Protein AF-A0AAV0AWT7-F1 (afdb_monomer_lite)

Foldseek 3Di:
DALVPLPPVLLVQLVVLQVQLVVCVVVLVLVSNLVSLVSSCVSHVDVVSLVSNCVSCVSVVNNPPRPLLVNLVVLLVNLVVCVVVLVLVSNLVSLVVSCVSPNDPVSVVSNVVSVVVVVVVVLVVLADQVQLVVLQVVLVVCVVVLVLVSSLVSLVSSCSRPVPDVVSVVSNVVSVVSVVVVD

Sequence (183 aa):
MSLQDVDPETRAKAETEKADGNNLYRSRDFDGAISAYKRAFSLNPDPIYLNNLAACYFEKGDYDEVDYKTIAKSFARMGSAYLKTSNYELAIKNLERSLTEHRTPETLAKLKEAEKIKAEEERKAYINPELSDKSREEGNTCFKNGDFATAVKHYTESIKRNPSDPRAYTNRAASNSKTTSTL

Secondary structure (DSSP, 8-state):
--TT---HHHHHHHHHHHHHHHHHHHTT-HHHHHHHHHHHHHHS--HHHHHHHHHHHHHHT-GGG--HHHHHHHHHHHHHHHHHTT-HHHHHHHHHHHHHHS--HHHHHHHHHHHHHHHHHHHHHT--HHHHHHHHHHHHHHHHTT-HHHHHHHHHHHHHH-TT-HHHHHHHHHHHHHHHTT-

Structure (mmCIF, N/CA/C/O backbone):
data_AF-A0AAV0AWT7-F1
#
_entry.id   AF-A0AAV0AWT7-F1
#
loop_
_atom_site.group_PDB
_atom_site.id
_atom_site.type_symbol
_atom_site.label_atom_id
_atom_site.label_alt_id
_atom_site.label_comp_id
_atom_site.label_asym_id
_atom_site.label_entity_id
_atom_site.label_seq_id
_atom_site.pdbx_PDB_ins_code
_atom_site.Cartn_x
_atom_site.Cartn_y
_atom_site.Cartn_z
_atom_site.occupancy
_atom_site.B_iso_or_equiv
_atom_site.auth_seq_id
_atom_site.auth_comp_id
_atom_site.auth_asym_id
_atom_site.auth_atom_id
_atom_site.pdbx_PDB_model_num
ATOM 1 N N . MET A 1 1 ? 21.268 -4.026 -1.613 1.00 37.88 1 MET A N 1
ATOM 2 C CA . MET A 1 1 ? 21.170 -2.797 -2.419 1.00 37.88 1 MET A CA 1
ATOM 3 C C . MET A 1 1 ? 19.710 -2.390 -2.409 1.00 37.88 1 MET A C 1
ATOM 5 O O . MET A 1 1 ? 18.892 -3.095 -2.992 1.00 37.88 1 MET A O 1
ATOM 9 N N . SER A 1 2 ? 19.358 -1.409 -1.578 1.00 36.88 2 SER A N 1
ATOM 10 C CA . SER A 1 2 ? 17.980 -0.929 -1.453 1.00 36.88 2 SER A CA 1
ATOM 11 C C . SER A 1 2 ? 17.697 0.029 -2.618 1.00 36.88 2 SER A C 1
ATOM 13 O O . SER A 1 2 ? 18.614 0.704 -3.079 1.00 36.88 2 SER A O 1
ATOM 15 N N . LEU A 1 3 ? 16.460 0.136 -3.115 1.00 45.94 3 LEU A N 1
ATOM 16 C CA . LEU A 1 3 ? 16.122 1.129 -4.157 1.00 45.94 3 LEU A CA 1
ATOM 17 C C . LEU A 1 3 ? 15.944 2.552 -3.602 1.00 45.94 3 LEU A C 1
ATOM 19 O O . LEU A 1 3 ? 15.175 3.351 -4.128 1.00 45.94 3 LEU A O 1
ATOM 23 N N . GLN A 1 4 ? 16.681 2.866 -2.535 1.00 49.78 4 GLN A N 1
ATOM 24 C CA . GLN A 1 4 ? 17.019 4.231 -2.140 1.00 49.78 4 GLN A CA 1
ATOM 25 C C . GLN A 1 4 ? 18.509 4.566 -2.367 1.00 49.78 4 GLN A C 1
ATOM 27 O O . GLN A 1 4 ? 18.898 5.698 -2.108 1.00 49.78 4 GLN A O 1
ATOM 32 N N . ASP A 1 5 ? 19.311 3.658 -2.939 1.00 57.66 5 ASP A N 1
ATOM 33 C CA . ASP A 1 5 ? 20.769 3.835 -3.072 1.00 57.66 5 ASP A CA 1
ATOM 34 C C . ASP A 1 5 ? 21.257 4.040 -4.520 1.00 57.66 5 ASP A C 1
ATOM 36 O O . ASP A 1 5 ? 22.414 3.754 -4.823 1.00 57.66 5 ASP A O 1
ATOM 40 N N . VAL A 1 6 ? 20.405 4.495 -5.448 1.00 63.47 6 VAL A N 1
ATOM 41 C CA . VAL A 1 6 ? 20.922 5.007 -6.730 1.00 63.47 6 VAL A CA 1
ATOM 42 C C . VAL A 1 6 ? 21.338 6.444 -6.474 1.00 63.47 6 VAL A C 1
ATOM 44 O O . VAL A 1 6 ? 20.490 7.313 -6.247 1.00 63.47 6 VAL A O 1
ATOM 47 N N . ASP A 1 7 ? 22.645 6.678 -6.438 1.00 85.19 7 ASP A N 1
ATOM 48 C CA . ASP A 1 7 ? 23.182 8.004 -6.187 1.00 85.19 7 ASP A CA 1
ATOM 49 C C . ASP A 1 7 ? 22.645 9.011 -7.234 1.00 85.19 7 ASP A C 1
ATOM 51 O O . ASP A 1 7 ? 22.256 8.631 -8.350 1.00 85.19 7 ASP A O 1
ATOM 55 N N . PRO A 1 8 ? 22.579 10.309 -6.892 1.00 87.44 8 PRO A N 1
ATOM 56 C CA . PRO A 1 8 ? 22.012 11.316 -7.781 1.00 87.44 8 PRO A CA 1
ATOM 57 C C . PRO A 1 8 ? 22.662 11.366 -9.170 1.00 87.44 8 PRO A C 1
ATOM 59 O O . PRO A 1 8 ? 21.974 11.711 -10.130 1.00 87.44 8 PRO A O 1
ATOM 62 N N . GLU A 1 9 ? 23.944 11.013 -9.289 1.00 89.75 9 GLU A N 1
ATOM 63 C CA . GLU A 1 9 ? 24.677 10.999 -10.554 1.00 89.75 9 GLU A CA 1
ATOM 64 C C . GLU A 1 9 ? 24.220 9.832 -11.435 1.00 89.75 9 GLU A C 1
ATOM 66 O O . GLU A 1 9 ? 23.904 10.029 -12.608 1.00 89.75 9 GLU A O 1
ATOM 71 N N . THR A 1 10 ? 24.100 8.628 -10.873 1.00 87.62 10 THR A N 1
ATOM 72 C CA . THR A 1 10 ? 23.576 7.460 -11.597 1.00 87.62 10 THR A CA 1
ATOM 73 C C . THR A 1 10 ? 22.127 7.677 -12.036 1.00 87.62 10 THR A C 1
ATOM 75 O O . THR A 1 10 ? 21.760 7.342 -13.165 1.00 87.62 10 THR A O 1
ATOM 78 N N . ARG A 1 11 ? 21.311 8.333 -11.203 1.00 86.88 11 ARG A N 1
ATOM 79 C CA . ARG A 1 11 ? 19.948 8.728 -11.586 1.00 86.88 11 ARG A CA 1
ATOM 80 C C . ARG A 1 11 ? 19.946 9.760 -12.715 1.00 86.88 11 ARG A C 1
ATOM 82 O O . ARG A 1 11 ? 19.147 9.636 -13.636 1.00 86.88 11 ARG A O 1
ATOM 89 N N . ALA A 1 12 ? 20.836 10.751 -12.673 1.00 92.75 12 ALA A N 1
ATOM 90 C CA . ALA A 1 12 ? 20.966 11.728 -13.752 1.00 92.75 12 ALA A CA 1
ATOM 91 C C . ALA A 1 12 ? 21.374 11.057 -15.075 1.00 92.75 12 ALA A C 1
ATOM 93 O O . ALA A 1 12 ? 20.787 11.359 -16.109 1.00 92.75 12 ALA A O 1
ATOM 94 N N . LYS A 1 13 ? 22.300 10.087 -15.042 1.00 94.62 13 LYS A N 1
ATOM 95 C CA . LYS A 1 13 ? 22.678 9.286 -16.221 1.00 94.62 13 LYS A CA 1
ATOM 96 C C . LYS A 1 13 ? 21.494 8.498 -16.784 1.00 94.62 13 LYS A C 1
ATOM 98 O O . LYS A 1 13 ? 21.299 8.492 -17.995 1.00 94.62 13 LYS A O 1
ATOM 103 N N . ALA A 1 14 ? 20.674 7.887 -15.926 1.00 92.94 14 ALA A N 1
ATOM 104 C CA . ALA A 1 14 ? 19.463 7.190 -16.364 1.00 92.94 14 ALA A CA 1
ATOM 105 C C . ALA A 1 14 ? 18.460 8.135 -17.051 1.00 92.94 14 ALA A C 1
ATOM 107 O O . ALA A 1 14 ? 17.867 7.783 -18.069 1.00 92.94 14 ALA A O 1
ATOM 108 N N . GLU A 1 15 ? 18.303 9.357 -16.536 1.00 93.81 15 GLU A N 1
ATOM 109 C CA . GLU A 1 15 ? 17.441 10.374 -17.144 1.00 93.81 15 GLU A CA 1
ATOM 110 C C . GLU A 1 15 ? 17.988 10.902 -18.478 1.00 93.81 15 GLU A C 1
ATOM 112 O O . GLU A 1 15 ? 17.197 11.168 -19.386 1.00 93.81 15 GLU A O 1
ATOM 117 N N . THR A 1 16 ? 19.313 10.991 -18.631 1.00 96.38 16 THR A N 1
ATOM 118 C CA . THR A 1 16 ? 19.958 11.281 -19.921 1.00 96.38 16 THR A CA 1
ATOM 119 C C . THR A 1 16 ? 19.671 10.177 -20.936 1.00 96.38 16 THR A C 1
ATOM 121 O O . THR A 1 16 ? 19.158 10.465 -22.011 1.00 96.38 16 THR A O 1
ATOM 124 N N . GLU A 1 17 ? 19.886 8.909 -20.574 1.00 97.25 17 GLU A N 1
ATOM 125 C CA . GLU A 1 17 ? 19.586 7.765 -21.451 1.00 97.25 17 GLU A CA 1
ATOM 126 C C . GLU A 1 17 ? 18.097 7.707 -21.830 1.00 97.25 17 GLU A C 1
ATOM 128 O O . GLU A 1 17 ? 17.740 7.406 -22.969 1.00 97.25 17 GLU A O 1
ATOM 133 N N . LYS A 1 18 ? 17.197 8.070 -20.907 1.00 95.94 18 LYS A N 1
ATOM 134 C CA . LYS A 1 18 ? 15.765 8.226 -21.202 1.00 95.94 18 LYS A CA 1
ATOM 135 C C . LYS A 1 18 ? 15.511 9.348 -22.210 1.00 95.94 18 LYS A C 1
ATOM 137 O O . LYS A 1 18 ? 14.674 9.190 -23.098 1.00 95.94 18 LYS A O 1
ATOM 142 N N . ALA A 1 19 ? 16.168 10.496 -22.055 1.00 97.00 19 ALA A N 1
ATOM 143 C CA . ALA A 1 19 ? 16.026 11.619 -22.977 1.00 97.00 19 ALA A CA 1
ATOM 144 C C . ALA A 1 19 ? 16.526 11.252 -24.383 1.00 97.00 19 ALA A C 1
ATOM 146 O O . ALA A 1 19 ? 15.826 11.528 -25.360 1.00 97.00 19 ALA A O 1
ATOM 147 N N . ASP A 1 20 ? 17.656 10.552 -24.472 1.00 97.19 20 ASP A N 1
ATOM 148 C CA . ASP A 1 20 ? 18.197 10.020 -25.723 1.00 97.19 20 ASP A CA 1
ATOM 149 C C . ASP A 1 20 ? 17.230 9.018 -26.360 1.00 97.19 20 ASP A C 1
ATOM 151 O O . ASP A 1 20 ? 16.883 9.155 -27.534 1.00 97.19 20 ASP A O 1
ATOM 155 N N . GLY A 1 21 ? 16.688 8.083 -25.572 1.00 96.81 21 GLY A N 1
ATOM 156 C CA . GLY A 1 21 ? 15.656 7.152 -26.027 1.00 96.81 21 GLY A CA 1
ATOM 157 C C . GLY A 1 21 ? 14.410 7.856 -26.571 1.00 96.81 21 GLY A C 1
ATOM 158 O O . GLY A 1 21 ? 13.908 7.489 -27.632 1.00 96.81 21 GLY A O 1
ATOM 159 N N . ASN A 1 22 ? 13.946 8.922 -25.909 1.00 96.81 22 ASN A N 1
ATOM 160 C CA . ASN A 1 22 ? 12.808 9.719 -26.380 1.00 96.81 22 ASN A CA 1
ATOM 161 C C . ASN A 1 22 ? 13.110 10.422 -27.713 1.00 96.81 22 ASN A C 1
ATOM 163 O O . ASN A 1 22 ? 12.224 10.560 -28.556 1.00 96.81 22 ASN A O 1
ATOM 167 N N . ASN A 1 23 ? 14.340 10.905 -27.902 1.00 97.69 23 ASN A N 1
ATOM 168 C CA . ASN A 1 23 ? 14.755 11.559 -29.142 1.00 97.69 23 ASN A CA 1
ATOM 169 C C . ASN A 1 23 ? 14.829 10.556 -30.297 1.00 97.69 23 ASN A C 1
ATOM 171 O O . ASN A 1 23 ? 14.288 10.825 -31.367 1.00 97.69 23 ASN A O 1
ATOM 175 N N . LEU A 1 24 ? 15.411 9.380 -30.058 1.00 97.56 24 LEU A N 1
ATOM 176 C CA . LEU A 1 24 ? 15.474 8.288 -31.033 1.00 97.56 24 LEU A CA 1
ATOM 177 C C . LEU A 1 24 ? 14.070 7.791 -31.408 1.00 97.56 24 LEU A C 1
ATOM 179 O O . LEU A 1 24 ? 13.765 7.652 -32.591 1.00 97.56 24 LEU A O 1
ATOM 183 N N . TYR A 1 25 ? 13.174 7.664 -30.424 1.00 94.31 25 TYR A N 1
ATOM 184 C CA . TYR A 1 25 ? 11.771 7.307 -30.652 1.00 94.31 25 TYR A CA 1
ATOM 185 C C . TYR A 1 25 ? 11.063 8.303 -31.579 1.00 94.31 25 TYR A C 1
ATOM 187 O O . TYR A 1 25 ? 10.392 7.905 -32.529 1.00 94.31 25 TYR A O 1
ATOM 195 N N . ARG A 1 26 ? 11.236 9.614 -31.346 1.00 96.19 26 ARG A N 1
ATOM 196 C CA . ARG A 1 26 ? 10.656 10.662 -32.210 1.00 96.19 26 ARG A CA 1
ATOM 197 C C . ARG A 1 26 ? 11.219 10.631 -33.628 1.00 96.19 26 ARG A C 1
ATOM 199 O O . ARG A 1 26 ? 10.489 10.925 -34.570 1.00 96.19 26 ARG A O 1
ATOM 206 N N . SER A 1 27 ? 12.479 10.237 -33.779 1.00 96.31 27 SER A N 1
ATOM 207 C CA . SER A 1 27 ? 13.125 10.014 -35.076 1.00 96.31 27 SER A CA 1
ATOM 208 C C . SER A 1 27 ? 12.733 8.684 -35.735 1.00 96.31 27 SER A C 1
ATOM 210 O O . SER A 1 27 ? 13.238 8.378 -36.811 1.00 96.31 27 SER A O 1
ATOM 212 N N . ARG A 1 28 ? 11.835 7.899 -35.115 1.00 94.25 28 ARG A N 1
ATOM 213 C CA . ARG A 1 28 ? 11.441 6.536 -35.517 1.00 94.25 28 ARG A CA 1
ATOM 214 C C . ARG A 1 28 ? 12.595 5.524 -35.552 1.00 94.25 28 ARG A C 1
ATOM 216 O O . ARG A 1 28 ? 12.447 4.451 -36.132 1.00 94.25 28 ARG A O 1
ATOM 223 N N . ASP A 1 29 ? 13.716 5.831 -34.901 1.00 96.06 29 ASP A N 1
ATOM 224 C CA . ASP A 1 29 ? 14.782 4.863 -34.640 1.00 96.06 29 ASP A CA 1
ATOM 225 C C . ASP A 1 29 ? 14.431 4.068 -33.378 1.00 96.06 29 ASP A C 1
ATOM 227 O O . ASP A 1 29 ? 14.858 4.372 -32.259 1.00 96.06 29 ASP A O 1
ATOM 231 N N . PHE A 1 30 ? 13.566 3.071 -33.556 1.00 90.12 30 PHE A N 1
ATOM 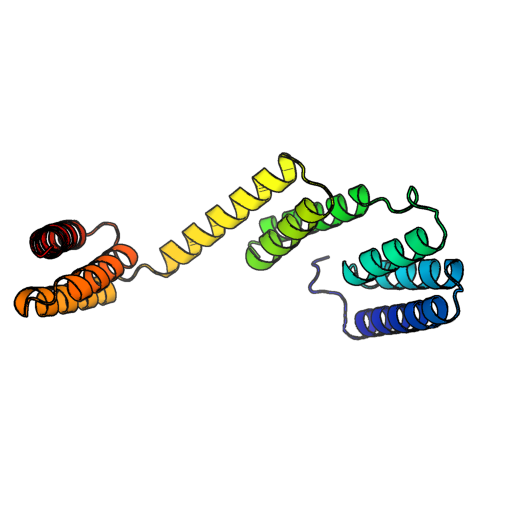232 C CA . PHE A 1 30 ? 13.053 2.279 -32.444 1.00 90.12 30 PHE A CA 1
ATOM 233 C C . PHE A 1 30 ? 14.113 1.351 -31.842 1.00 90.12 30 PHE A C 1
ATOM 235 O O . PHE A 1 30 ? 14.101 1.143 -30.632 1.00 90.12 30 PHE A O 1
ATOM 242 N N . ASP A 1 31 ? 15.060 0.838 -32.630 1.00 91.69 31 ASP A N 1
ATOM 243 C CA . ASP A 1 31 ? 16.140 -0.021 -32.124 1.00 91.69 31 ASP A CA 1
ATOM 244 C C . ASP A 1 31 ? 17.148 0.772 -31.277 1.00 91.69 31 ASP A C 1
ATOM 246 O O . ASP A 1 31 ? 17.563 0.327 -30.195 1.00 91.69 31 ASP A O 1
ATOM 250 N N . GLY A 1 32 ? 17.482 1.991 -31.712 1.00 94.25 32 GLY A N 1
ATOM 251 C CA . GLY A 1 32 ? 18.239 2.947 -30.912 1.00 94.25 32 GLY A CA 1
ATOM 252 C C . GLY A 1 32 ? 17.505 3.316 -29.620 1.00 94.25 32 GLY A C 1
ATOM 253 O O . GLY A 1 32 ? 18.097 3.267 -28.535 1.00 94.25 32 GLY A O 1
ATOM 254 N N . ALA A 1 33 ? 16.205 3.617 -29.711 1.00 94.50 33 ALA A N 1
ATOM 255 C CA . ALA A 1 33 ? 15.377 3.954 -28.554 1.00 94.50 33 ALA A CA 1
ATOM 256 C C . ALA A 1 33 ? 15.303 2.804 -27.534 1.00 94.50 33 ALA A C 1
ATOM 258 O O . ALA A 1 33 ? 15.516 3.023 -26.341 1.00 94.50 33 ALA A O 1
ATOM 259 N N . ILE A 1 34 ? 15.094 1.565 -27.997 1.00 90.44 34 ILE A N 1
ATOM 260 C CA . ILE A 1 34 ? 15.095 0.357 -27.158 1.00 90.44 34 ILE A CA 1
ATOM 261 C C . ILE A 1 34 ? 16.424 0.218 -26.418 1.00 90.44 34 ILE A C 1
ATOM 263 O O . ILE A 1 34 ? 16.454 -0.043 -25.213 1.00 90.44 34 ILE A O 1
ATOM 267 N N . SER A 1 35 ? 17.537 0.417 -27.120 1.00 92.62 35 SER A N 1
ATOM 268 C CA . SER A 1 35 ? 18.869 0.313 -26.525 1.00 92.62 35 SER A CA 1
ATOM 269 C C . SER A 1 35 ? 19.073 1.350 -25.417 1.00 92.62 35 SER A C 1
ATOM 271 O O . SER A 1 35 ? 19.557 1.010 -24.337 1.00 92.62 35 SER A O 1
ATOM 273 N N . ALA A 1 36 ? 18.652 2.594 -25.650 1.00 95.12 36 ALA A N 1
ATOM 274 C CA . ALA A 1 36 ? 18.743 3.676 -24.674 1.00 95.12 36 ALA A CA 1
ATOM 275 C C . ALA A 1 36 ? 17.854 3.436 -23.444 1.00 95.12 36 ALA A C 1
ATOM 277 O O . ALA A 1 36 ? 18.327 3.525 -22.311 1.00 95.12 36 ALA A O 1
ATOM 278 N N . TYR A 1 37 ? 16.601 3.009 -23.626 1.00 91.44 37 TYR A N 1
ATOM 279 C CA . TYR A 1 37 ? 15.727 2.692 -22.493 1.00 91.44 37 TYR A CA 1
ATOM 280 C C . TYR A 1 37 ? 16.197 1.470 -21.689 1.00 91.44 37 TYR A C 1
ATOM 282 O O . TYR A 1 37 ? 16.065 1.466 -20.464 1.00 91.44 37 TYR A O 1
ATOM 290 N N . LYS A 1 38 ? 16.804 0.455 -22.325 1.00 88.81 38 LYS A N 1
ATOM 291 C CA . LYS A 1 38 ? 17.442 -0.669 -21.609 1.00 88.81 38 LYS A CA 1
ATOM 292 C C . LYS A 1 38 ? 18.637 -0.205 -20.768 1.00 88.81 38 LYS A C 1
ATOM 294 O O . LYS A 1 38 ? 18.798 -0.678 -19.639 1.00 88.81 38 LYS A O 1
ATOM 299 N N . ARG A 1 39 ? 19.449 0.735 -21.272 1.00 92.06 39 ARG A N 1
ATOM 300 C CA . ARG A 1 39 ? 20.533 1.360 -20.490 1.00 92.06 39 ARG A CA 1
ATOM 301 C C . ARG A 1 39 ? 19.976 2.173 -19.322 1.00 92.06 39 ARG A C 1
ATOM 303 O O . ARG A 1 39 ? 20.411 1.955 -18.193 1.00 92.06 39 ARG A O 1
ATOM 310 N N . ALA A 1 40 ? 18.957 3.003 -19.558 1.00 91.50 40 ALA A N 1
ATOM 311 C CA . ALA A 1 40 ? 18.270 3.760 -18.509 1.00 91.50 40 ALA A CA 1
ATOM 312 C C . ALA A 1 40 ? 17.744 2.841 -17.391 1.00 91.50 40 ALA A C 1
ATOM 314 O O . ALA A 1 40 ? 18.019 3.078 -16.217 1.00 91.50 40 ALA A O 1
ATOM 315 N N . PHE A 1 41 ? 17.073 1.742 -17.755 1.00 85.69 41 PHE A N 1
ATOM 316 C CA . PHE A 1 41 ? 16.547 0.753 -16.808 1.00 85.69 41 PHE A CA 1
ATOM 317 C C . PHE A 1 41 ? 17.631 0.010 -16.029 1.00 85.69 41 PHE A C 1
ATOM 319 O O . PHE A 1 41 ? 17.444 -0.296 -14.853 1.00 85.69 41 PHE A O 1
ATOM 326 N N . SER A 1 42 ? 18.778 -0.247 -16.655 1.00 82.12 42 SER A N 1
ATOM 327 C CA . SER A 1 42 ? 19.914 -0.883 -15.982 1.00 82.12 42 SER A CA 1
ATOM 328 C C . SER A 1 42 ? 20.565 0.037 -14.942 1.00 82.12 42 SER A C 1
ATOM 330 O O . SER A 1 42 ? 21.050 -0.448 -13.924 1.00 82.12 42 SER A O 1
ATOM 332 N N . LEU A 1 43 ? 20.564 1.353 -15.186 1.00 87.06 43 LEU A N 1
ATOM 333 C CA . LEU A 1 43 ? 21.094 2.367 -14.266 1.00 87.06 43 LEU A CA 1
ATOM 334 C C . LEU A 1 43 ? 20.123 2.670 -13.120 1.00 87.06 43 LEU A C 1
ATOM 336 O O . LEU A 1 43 ? 20.522 2.746 -11.960 1.00 87.06 43 LEU A O 1
ATOM 340 N N . ASN A 1 44 ? 18.844 2.842 -13.447 1.00 83.56 44 ASN A N 1
ATOM 341 C CA . ASN A 1 44 ? 17.779 3.107 -12.494 1.00 83.56 44 ASN A CA 1
ATOM 342 C C . ASN A 1 44 ? 16.544 2.284 -12.885 1.00 83.56 44 ASN A C 1
ATOM 344 O O . ASN A 1 44 ? 15.863 2.637 -13.846 1.00 83.56 44 ASN A O 1
ATOM 348 N N . PRO A 1 45 ? 16.228 1.194 -12.169 1.00 79.56 45 PRO A N 1
ATOM 349 C CA . PRO A 1 45 ? 15.060 0.374 -12.479 1.00 79.56 45 PRO A CA 1
ATOM 350 C C . PRO A 1 45 ? 13.728 1.116 -12.245 1.00 79.56 45 PRO A C 1
ATOM 352 O O . PRO A 1 45 ? 13.084 0.965 -11.205 1.00 79.56 45 PRO A O 1
ATOM 355 N N . ASP A 1 46 ? 13.300 1.917 -13.225 1.00 78.56 46 ASP A N 1
ATOM 356 C CA . ASP A 1 46 ? 12.041 2.664 -13.221 1.00 78.56 46 ASP A CA 1
ATOM 357 C C . ASP A 1 46 ? 11.047 2.091 -14.257 1.00 78.56 46 ASP A C 1
ATOM 359 O O . ASP A 1 46 ? 11.412 1.888 -15.421 1.00 78.56 46 ASP A O 1
ATOM 363 N N . PRO A 1 47 ? 9.779 1.837 -13.874 1.00 72.94 47 PRO A N 1
ATOM 364 C CA . PRO A 1 47 ? 8.761 1.336 -14.799 1.00 72.94 47 PRO A CA 1
ATOM 365 C C . PRO A 1 47 ? 8.474 2.252 -15.994 1.00 72.94 47 PRO A C 1
ATOM 367 O O . PRO A 1 47 ? 8.039 1.759 -17.032 1.00 72.94 47 PRO A O 1
ATOM 370 N N . ILE A 1 48 ? 8.743 3.558 -15.903 1.00 82.12 48 ILE A N 1
ATOM 371 C CA . ILE A 1 48 ? 8.564 4.484 -17.030 1.00 82.12 48 ILE A CA 1
ATOM 372 C C . ILE A 1 48 ? 9.393 4.035 -18.241 1.00 82.12 48 ILE A C 1
ATOM 374 O O . ILE A 1 48 ? 8.913 4.091 -19.371 1.00 82.12 48 ILE A O 1
ATOM 378 N N . TYR A 1 49 ? 10.617 3.544 -18.026 1.00 86.50 49 TYR A N 1
ATOM 379 C CA . TYR A 1 49 ? 11.496 3.129 -19.124 1.00 86.50 49 TYR A CA 1
ATOM 380 C C . TYR A 1 49 ? 10.994 1.854 -19.804 1.00 86.50 49 TYR A C 1
ATOM 382 O O . TYR A 1 49 ? 11.180 1.665 -21.002 1.00 86.50 49 TYR A O 1
ATOM 390 N N . LEU A 1 50 ? 10.309 0.999 -19.049 1.00 77.12 50 LEU A N 1
ATOM 391 C CA . LEU A 1 50 ? 9.711 -0.230 -19.552 1.00 77.12 50 LEU A CA 1
ATOM 392 C C . LEU A 1 50 ? 8.436 0.047 -20.356 1.00 77.12 50 LEU A C 1
ATOM 394 O O . LEU A 1 50 ? 8.252 -0.547 -21.413 1.00 77.12 50 LEU A O 1
ATOM 398 N N . ASN A 1 51 ? 7.619 1.013 -19.927 1.00 80.31 51 ASN A N 1
ATOM 399 C CA . ASN A 1 51 ? 6.495 1.506 -20.729 1.00 80.31 51 ASN A CA 1
ATOM 400 C C . ASN A 1 51 ? 6.975 2.106 -22.057 1.00 80.31 51 ASN A C 1
ATOM 402 O O . ASN A 1 51 ? 6.380 1.872 -23.106 1.00 80.31 51 ASN A O 1
ATOM 406 N N . ASN A 1 52 ? 8.085 2.844 -22.031 1.00 87.44 52 ASN A N 1
ATOM 407 C CA . ASN A 1 52 ? 8.667 3.401 -23.247 1.00 87.44 52 ASN A CA 1
ATOM 408 C C . ASN A 1 52 ? 9.274 2.316 -24.155 1.00 87.44 52 ASN A C 1
ATOM 410 O O . ASN A 1 52 ? 9.155 2.410 -25.376 1.00 87.44 52 ASN A O 1
ATOM 414 N N . LEU A 1 53 ? 9.872 1.263 -23.585 1.00 85.50 53 LEU A N 1
ATOM 415 C CA . LEU A 1 53 ? 10.289 0.071 -24.334 1.00 85.50 53 LEU A CA 1
ATOM 416 C C . LEU A 1 53 ? 9.098 -0.596 -25.013 1.00 85.50 53 LEU A C 1
ATOM 418 O O . LEU A 1 53 ? 9.158 -0.864 -26.209 1.00 85.50 53 LEU A O 1
ATOM 422 N N . ALA A 1 54 ? 8.012 -0.808 -24.270 1.00 80.31 54 ALA A N 1
ATOM 423 C CA . ALA A 1 54 ? 6.780 -1.369 -24.800 1.00 80.31 54 ALA A CA 1
ATOM 424 C C . ALA A 1 54 ? 6.239 -0.565 -25.984 1.00 80.31 54 ALA A C 1
ATOM 426 O O . ALA A 1 54 ? 5.879 -1.154 -26.998 1.00 80.31 54 ALA A O 1
ATOM 427 N N . ALA A 1 55 ? 6.259 0.768 -25.895 1.00 81.56 55 ALA A N 1
ATOM 428 C CA . ALA A 1 55 ? 5.881 1.633 -27.006 1.00 81.56 55 ALA A CA 1
ATOM 429 C C . ALA A 1 55 ? 6.789 1.434 -28.234 1.00 81.56 55 ALA A C 1
ATOM 431 O O . ALA A 1 55 ? 6.289 1.327 -29.348 1.00 81.56 55 ALA A O 1
ATOM 432 N N . CYS A 1 56 ? 8.111 1.318 -28.055 1.00 86.25 56 CYS A N 1
ATOM 433 C CA . CYS A 1 56 ? 9.029 1.062 -29.174 1.00 86.25 56 CYS A CA 1
ATOM 434 C C . CYS A 1 56 ? 8.739 -0.274 -29.861 1.00 86.25 56 CYS A C 1
ATOM 436 O O . CYS A 1 56 ? 8.658 -0.338 -31.084 1.00 86.25 56 CYS A O 1
ATOM 438 N N . TYR A 1 57 ? 8.581 -1.337 -29.073 1.00 81.25 57 TYR A N 1
ATOM 439 C CA . TYR A 1 57 ? 8.276 -2.668 -29.587 1.00 81.25 57 TYR A CA 1
ATOM 440 C C . TYR A 1 57 ? 6.901 -2.712 -30.268 1.00 81.25 57 TYR A C 1
ATOM 442 O O . TYR A 1 57 ? 6.765 -3.305 -31.336 1.00 81.25 57 TYR A O 1
ATOM 450 N N . PHE A 1 58 ? 5.911 -1.998 -29.722 1.00 78.81 58 PHE A N 1
ATOM 451 C CA . PHE A 1 58 ? 4.596 -1.835 -30.337 1.00 78.81 58 PHE A CA 1
ATOM 452 C C . PHE A 1 58 ? 4.678 -1.157 -31.714 1.00 78.81 58 PHE A C 1
ATOM 454 O O . PHE A 1 58 ? 4.082 -1.650 -32.669 1.00 78.81 58 PHE A O 1
ATOM 461 N N . GLU A 1 59 ? 5.442 -0.067 -31.837 1.00 83.94 59 GLU A N 1
ATOM 462 C CA . GLU A 1 59 ? 5.637 0.652 -33.106 1.00 83.94 59 GLU A CA 1
ATOM 463 C C . GLU A 1 59 ? 6.439 -0.151 -34.142 1.00 83.94 59 GLU A C 1
ATOM 465 O O . GLU A 1 59 ? 6.244 0.027 -35.346 1.00 83.94 59 GLU A O 1
ATOM 470 N N . LYS A 1 60 ? 7.323 -1.053 -33.695 1.00 84.00 60 LYS A N 1
ATOM 471 C CA . LYS A 1 60 ? 8.017 -2.012 -34.570 1.00 84.00 60 LYS A CA 1
ATOM 472 C C . LYS A 1 60 ? 7.116 -3.152 -35.05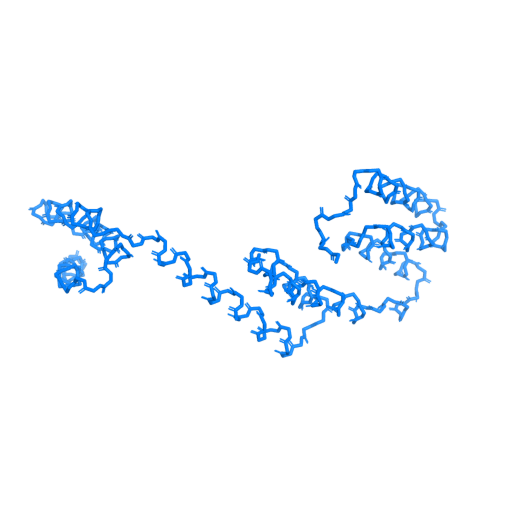3 1.00 84.00 60 LYS A C 1
ATOM 474 O O . LYS A 1 60 ? 7.450 -3.794 -36.043 1.00 84.00 60 LYS A O 1
ATOM 479 N N . GLY A 1 61 ? 5.996 -3.401 -34.373 1.00 78.44 61 GLY A N 1
ATOM 480 C CA . GLY A 1 61 ? 5.175 -4.597 -34.576 1.00 78.44 61 GLY A CA 1
ATOM 481 C C . GLY A 1 61 ? 5.722 -5.852 -33.880 1.00 78.44 61 GLY A C 1
ATOM 482 O O . GLY A 1 61 ? 5.194 -6.941 -34.090 1.00 78.44 61 GLY A O 1
ATOM 483 N N . ASP A 1 62 ? 6.746 -5.701 -33.035 1.00 73.75 62 ASP A N 1
ATOM 484 C CA . ASP A 1 62 ? 7.441 -6.778 -32.320 1.00 73.75 62 ASP A CA 1
ATOM 485 C C . ASP A 1 62 ? 6.822 -6.968 -30.920 1.00 73.75 62 ASP A C 1
ATOM 487 O O . ASP A 1 62 ? 7.437 -6.682 -29.891 1.00 73.75 62 ASP A O 1
ATOM 491 N N . TYR A 1 63 ? 5.564 -7.408 -30.860 1.00 66.75 63 TYR A N 1
ATOM 492 C CA . TYR A 1 63 ? 4.787 -7.450 -29.609 1.00 66.75 63 TYR A CA 1
ATOM 493 C C . TYR A 1 63 ? 5.269 -8.496 -28.585 1.00 66.75 63 TYR A C 1
ATOM 495 O O . TYR A 1 63 ? 4.990 -8.354 -27.394 1.00 66.75 63 TYR A O 1
ATOM 503 N N . ASP A 1 64 ? 6.006 -9.518 -29.028 1.00 63.22 64 ASP A N 1
ATOM 504 C CA . ASP A 1 64 ? 6.449 -10.647 -28.195 1.00 63.22 64 ASP A CA 1
ATOM 505 C C . ASP A 1 64 ? 7.755 -10.379 -27.421 1.00 63.22 64 ASP A C 1
ATOM 507 O O . ASP A 1 64 ? 8.116 -11.131 -26.516 1.00 63.22 64 ASP A O 1
ATOM 511 N N . GLU A 1 65 ? 8.469 -9.297 -27.741 1.00 64.50 65 GLU A N 1
ATOM 512 C CA . GLU A 1 65 ? 9.803 -9.007 -27.191 1.00 64.50 65 GLU A CA 1
ATOM 513 C C . GLU A 1 65 ? 9.776 -8.309 -25.815 1.00 64.50 65 GLU A C 1
ATOM 515 O O . GLU A 1 65 ? 10.807 -8.193 -25.141 1.00 64.50 65 GLU A O 1
ATOM 520 N N . VAL A 1 66 ? 8.608 -7.849 -25.349 1.00 64.69 66 VAL A N 1
ATOM 521 C CA . VAL A 1 66 ? 8.478 -7.213 -24.029 1.00 64.69 66 VAL A CA 1
ATOM 522 C C . VAL A 1 66 ? 8.151 -8.267 -22.973 1.00 64.69 66 VAL A C 1
ATOM 524 O O . VAL A 1 66 ? 6.997 -8.629 -22.753 1.00 64.69 66 VAL A O 1
ATOM 527 N N . ASP A 1 67 ? 9.171 -8.747 -22.260 1.00 71.19 67 ASP A N 1
ATOM 528 C CA . ASP A 1 67 ? 8.987 -9.691 -21.151 1.00 71.19 67 ASP A CA 1
ATOM 529 C C . ASP A 1 67 ? 8.464 -8.992 -19.875 1.00 71.19 67 ASP A C 1
ATOM 531 O O . ASP A 1 67 ? 9.180 -8.786 -18.884 1.00 71.19 67 ASP A O 1
ATOM 535 N N . TYR A 1 68 ? 7.170 -8.659 -19.876 1.00 71.56 68 TYR A N 1
ATOM 536 C CA . TYR A 1 68 ? 6.444 -8.114 -18.718 1.00 71.56 68 TYR A CA 1
ATOM 537 C C . TYR A 1 68 ? 6.530 -9.008 -17.477 1.00 71.56 68 TYR A C 1
ATOM 539 O O . TYR A 1 68 ? 6.464 -8.531 -16.341 1.00 71.56 68 TYR A O 1
ATOM 547 N N . LYS A 1 69 ? 6.767 -10.312 -17.653 1.00 78.00 69 LYS A N 1
ATOM 548 C CA . LYS A 1 69 ? 6.945 -11.242 -16.536 1.00 78.00 69 LYS A CA 1
ATOM 549 C C . LYS A 1 69 ? 8.273 -11.002 -15.822 1.00 78.00 69 LYS A C 1
ATOM 551 O O . LYS A 1 69 ? 8.332 -11.125 -14.596 1.00 78.00 69 LYS A O 1
ATOM 556 N N . THR A 1 70 ? 9.334 -10.650 -16.541 1.00 71.88 70 THR A N 1
ATOM 557 C CA . THR A 1 70 ? 10.617 -10.270 -15.928 1.00 71.88 70 THR A CA 1
ATOM 558 C C . THR A 1 70 ? 10.513 -8.942 -15.185 1.00 71.88 70 THR A C 1
ATOM 560 O O . THR A 1 70 ? 11.004 -8.837 -14.058 1.00 71.88 70 THR A O 1
ATOM 563 N N . ILE A 1 71 ? 9.783 -7.972 -15.735 1.00 74.06 71 ILE A N 1
ATOM 564 C CA . ILE A 1 71 ? 9.470 -6.708 -15.054 1.00 74.06 71 ILE A CA 1
ATOM 565 C C . ILE A 1 71 ? 8.732 -6.975 -13.738 1.00 74.06 71 ILE A C 1
ATOM 567 O O . ILE A 1 71 ? 9.163 -6.544 -12.663 1.00 74.06 71 ILE A O 1
ATOM 571 N N . ALA A 1 72 ? 7.652 -7.754 -13.807 1.00 82.81 72 ALA A N 1
ATOM 572 C CA . ALA A 1 72 ? 6.856 -8.105 -12.644 1.00 82.81 72 ALA A CA 1
ATOM 573 C C . ALA A 1 72 ? 7.692 -8.814 -11.570 1.00 82.81 72 ALA A C 1
ATOM 575 O O . ALA A 1 72 ? 7.565 -8.504 -10.384 1.00 82.81 72 ALA A O 1
ATOM 576 N N . LYS A 1 73 ? 8.584 -9.734 -11.961 1.00 80.94 73 LYS A N 1
ATOM 577 C CA . LYS A 1 73 ? 9.502 -10.421 -11.035 1.00 80.94 73 LYS A CA 1
ATOM 578 C C . LYS A 1 73 ? 10.461 -9.453 -10.350 1.00 80.94 73 LYS A C 1
ATOM 580 O O . LYS A 1 73 ? 10.711 -9.611 -9.155 1.00 80.94 73 LYS A O 1
ATOM 585 N N . SER A 1 74 ? 10.995 -8.470 -11.072 1.00 78.81 74 SER A N 1
ATOM 586 C CA . SER A 1 74 ? 11.872 -7.447 -10.496 1.00 78.81 74 SER A CA 1
ATOM 587 C C . SER A 1 74 ? 11.135 -6.651 -9.423 1.00 78.81 74 SER A C 1
ATOM 589 O O . SER A 1 74 ? 11.577 -6.639 -8.275 1.00 78.81 74 SER A O 1
ATOM 591 N N . PHE A 1 75 ? 9.948 -6.119 -9.728 1.00 84.19 75 PHE A N 1
ATOM 592 C CA . PHE A 1 75 ? 9.129 -5.418 -8.735 1.00 84.19 75 PHE A CA 1
ATOM 593 C C . PHE A 1 75 ? 8.728 -6.303 -7.546 1.00 84.19 75 PHE A C 1
ATOM 595 O O . PHE A 1 75 ? 8.799 -5.857 -6.401 1.00 84.19 75 PHE A O 1
ATOM 602 N N . ALA A 1 76 ? 8.398 -7.578 -7.774 1.00 85.94 76 ALA A N 1
ATOM 603 C CA . ALA A 1 76 ? 8.101 -8.522 -6.694 1.00 85.94 76 ALA A CA 1
ATOM 604 C C . ALA A 1 76 ? 9.301 -8.733 -5.755 1.00 85.94 76 ALA A C 1
ATOM 606 O O . ALA A 1 76 ? 9.131 -8.813 -4.534 1.00 85.94 76 ALA A O 1
ATOM 607 N N . ARG A 1 77 ? 10.523 -8.808 -6.301 1.00 81.38 77 ARG A N 1
ATOM 608 C CA . ARG A 1 77 ? 11.761 -8.916 -5.510 1.00 81.38 77 ARG A CA 1
ATOM 609 C C . ARG A 1 77 ? 12.022 -7.649 -4.707 1.00 81.38 77 ARG A C 1
ATOM 611 O O . ARG A 1 77 ? 12.336 -7.755 -3.525 1.00 81.38 77 ARG A O 1
ATOM 618 N N . MET A 1 78 ? 11.838 -6.476 -5.313 1.00 77.75 78 MET A N 1
ATOM 619 C CA . MET A 1 78 ? 11.960 -5.185 -4.627 1.00 77.75 78 MET A CA 1
ATOM 620 C C . MET A 1 78 ? 10.966 -5.079 -3.472 1.00 77.75 78 MET A C 1
ATOM 622 O O . MET A 1 78 ? 11.355 -4.788 -2.345 1.00 77.75 78 MET A O 1
ATOM 626 N N . GLY A 1 79 ? 9.696 -5.397 -3.734 1.00 86.69 79 GLY A N 1
ATOM 627 C CA . GLY A 1 79 ? 8.649 -5.419 -2.721 1.00 86.69 79 GLY A CA 1
ATOM 628 C C . GLY A 1 79 ? 8.964 -6.381 -1.575 1.00 86.69 79 GLY A C 1
ATOM 629 O O . GLY A 1 79 ? 8.852 -6.016 -0.410 1.00 86.69 79 GLY A O 1
ATOM 630 N N . SER A 1 80 ? 9.461 -7.580 -1.898 1.00 86.00 80 SER A N 1
ATOM 631 C CA . SER A 1 80 ? 9.894 -8.565 -0.896 1.00 86.00 80 SER A CA 1
ATOM 632 C C . SER A 1 80 ? 11.091 -8.079 -0.066 1.00 86.00 80 SER A C 1
ATOM 634 O O . SER A 1 80 ? 11.165 -8.367 1.125 1.00 86.00 80 SER A O 1
ATOM 636 N N . ALA A 1 81 ? 12.041 -7.363 -0.675 1.00 76.44 81 ALA A N 1
ATOM 637 C CA . ALA A 1 81 ? 13.182 -6.790 0.035 1.00 76.44 81 ALA A CA 1
ATOM 638 C C . ALA A 1 81 ? 12.737 -5.692 1.010 1.00 76.44 81 ALA A C 1
ATOM 640 O O . ALA A 1 81 ? 13.124 -5.731 2.174 1.00 76.44 81 ALA A O 1
ATOM 641 N N . TYR A 1 82 ? 11.868 -4.782 0.565 1.00 87.69 82 TYR A N 1
ATOM 642 C CA . TYR A 1 82 ? 11.317 -3.733 1.422 1.00 87.69 82 TYR A CA 1
ATOM 643 C C . TYR A 1 82 ? 10.457 -4.275 2.561 1.00 87.69 82 TYR A C 1
ATOM 645 O O . TYR A 1 82 ? 10.515 -3.745 3.669 1.00 87.69 82 TYR A O 1
ATOM 653 N N . LEU A 1 83 ? 9.722 -5.363 2.317 1.00 90.44 83 LEU A N 1
ATOM 654 C CA . LEU A 1 83 ? 8.958 -6.053 3.352 1.00 90.44 83 LEU A CA 1
ATOM 655 C C . LEU A 1 83 ? 9.874 -6.567 4.473 1.00 90.44 83 LEU A C 1
ATOM 657 O O . LEU A 1 83 ? 9.563 -6.404 5.647 1.00 90.44 83 LEU A O 1
ATOM 661 N N . LYS A 1 84 ? 11.041 -7.126 4.120 1.00 90.12 84 LYS A N 1
ATOM 662 C CA . LYS A 1 84 ? 12.039 -7.595 5.098 1.00 90.12 84 LYS A CA 1
ATOM 663 C C . LYS A 1 84 ? 12.711 -6.470 5.879 1.00 90.12 84 LYS A C 1
ATOM 665 O O . LYS A 1 84 ? 13.195 -6.716 6.977 1.00 90.12 84 LYS A O 1
ATOM 670 N N . THR A 1 85 ? 12.778 -5.268 5.315 1.00 88.69 85 THR A N 1
ATOM 671 C CA . THR A 1 85 ? 13.332 -4.084 5.985 1.00 88.69 85 THR A CA 1
ATOM 672 C C . THR A 1 85 ? 12.247 -3.212 6.625 1.00 88.69 85 THR A C 1
ATOM 674 O O . THR A 1 85 ? 12.524 -2.056 6.927 1.00 88.69 85 THR A O 1
ATOM 677 N N . SER A 1 86 ? 11.015 -3.723 6.774 1.00 93.62 86 SER A N 1
ATOM 678 C CA . SER A 1 86 ? 9.858 -3.016 7.352 1.00 93.62 86 SER A CA 1
ATOM 679 C C . SER A 1 86 ? 9.517 -1.672 6.693 1.00 93.62 86 SER A C 1
ATOM 681 O O . SER A 1 86 ? 8.882 -0.815 7.297 1.00 93.62 86 SER A O 1
ATOM 683 N N . ASN A 1 87 ? 9.909 -1.469 5.432 1.00 91.38 87 ASN A N 1
ATOM 684 C CA . ASN A 1 87 ? 9.537 -0.279 4.670 1.00 91.38 87 ASN A CA 1
ATOM 685 C C . ASN A 1 87 ? 8.247 -0.578 3.895 1.00 91.38 87 ASN A C 1
ATOM 687 O O . ASN A 1 87 ? 8.269 -0.869 2.694 1.00 91.38 87 ASN A O 1
ATOM 691 N N . TYR A 1 88 ? 7.125 -0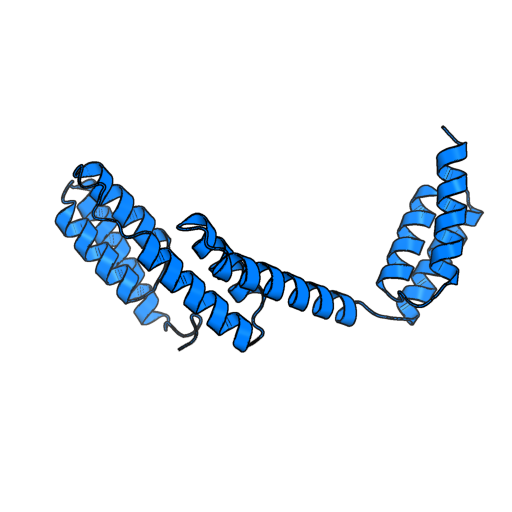.620 4.615 1.00 94.12 88 TYR A N 1
ATOM 692 C CA . TYR A 1 88 ? 5.879 -1.181 4.095 1.00 94.12 88 TYR A CA 1
ATOM 693 C C . TYR A 1 88 ? 5.264 -0.339 2.974 1.00 94.12 88 TYR A C 1
ATOM 695 O O . TYR A 1 88 ? 4.689 -0.902 2.046 1.00 94.12 88 TYR A O 1
ATOM 703 N N . GLU A 1 89 ? 5.440 0.985 2.986 1.00 92.75 89 GLU A N 1
ATOM 704 C CA . GLU A 1 89 ? 5.010 1.877 1.902 1.00 92.75 89 GLU A CA 1
ATOM 705 C C . GLU A 1 89 ? 5.651 1.479 0.571 1.00 92.75 89 GLU A C 1
ATOM 707 O O . GLU A 1 89 ? 4.965 1.306 -0.441 1.00 92.75 89 GLU A O 1
ATOM 712 N N . LEU A 1 90 ? 6.980 1.319 0.567 1.00 84.31 90 LEU A N 1
ATOM 713 C CA . LEU A 1 90 ? 7.711 0.926 -0.633 1.00 84.31 90 LEU A CA 1
ATOM 714 C C . LEU A 1 90 ? 7.467 -0.542 -0.985 1.00 84.31 90 LEU A C 1
ATOM 716 O O . LEU A 1 90 ? 7.454 -0.876 -2.172 1.00 84.31 90 LEU A O 1
ATOM 720 N N . ALA A 1 91 ? 7.240 -1.408 0.005 1.00 92.19 91 ALA A N 1
ATOM 721 C CA . ALA A 1 91 ? 6.864 -2.795 -0.238 1.00 92.19 91 ALA A CA 1
ATOM 722 C C . ALA A 1 91 ? 5.543 -2.882 -1.018 1.00 92.19 91 ALA A C 1
ATOM 724 O O . ALA A 1 91 ? 5.524 -3.453 -2.109 1.00 92.19 91 ALA A O 1
ATOM 725 N N . ILE A 1 92 ? 4.480 -2.252 -0.506 1.00 96.94 92 ILE A N 1
ATOM 726 C CA . ILE A 1 92 ? 3.139 -2.217 -1.111 1.00 96.94 92 ILE A CA 1
ATOM 727 C C . ILE A 1 92 ? 3.217 -1.659 -2.532 1.00 96.94 92 ILE A C 1
ATOM 729 O O . ILE A 1 92 ? 2.855 -2.355 -3.479 1.00 96.94 92 ILE A O 1
ATOM 733 N N . LYS A 1 93 ? 3.820 -0.475 -2.705 1.00 91.31 93 LYS A N 1
ATOM 734 C CA . LYS A 1 93 ? 3.946 0.187 -4.013 1.00 91.31 93 LYS A CA 1
ATOM 735 C C . LYS A 1 93 ? 4.600 -0.703 -5.074 1.00 91.31 93 LYS A C 1
ATOM 737 O O . LYS A 1 93 ? 4.184 -0.709 -6.231 1.00 91.31 93 LYS A O 1
ATOM 742 N N . ASN A 1 94 ? 5.655 -1.435 -4.715 1.00 82.81 94 ASN A N 1
ATOM 743 C CA . ASN A 1 94 ? 6.344 -2.311 -5.664 1.00 82.81 94 ASN A CA 1
ATOM 744 C C . ASN A 1 94 ? 5.584 -3.619 -5.909 1.00 82.81 94 ASN A C 1
ATOM 746 O O . ASN A 1 94 ? 5.558 -4.105 -7.036 1.00 82.81 94 ASN A O 1
ATOM 750 N N . LEU A 1 95 ? 4.923 -4.181 -4.898 1.00 92.31 95 LEU A N 1
ATOM 751 C CA . LEU A 1 95 ? 4.088 -5.368 -5.083 1.00 92.31 95 LEU A CA 1
ATOM 752 C C . LEU A 1 95 ? 2.866 -5.062 -5.963 1.00 92.31 95 LEU A C 1
ATOM 754 O O . LEU A 1 95 ? 2.561 -5.854 -6.848 1.00 92.31 95 LEU A O 1
ATOM 758 N N . GLU A 1 96 ? 2.227 -3.902 -5.806 1.00 93.94 96 GLU A N 1
ATOM 759 C CA . GLU A 1 96 ? 1.148 -3.441 -6.691 1.00 93.94 96 GLU A CA 1
ATOM 760 C C . GLU A 1 96 ? 1.625 -3.303 -8.137 1.00 93.94 96 GLU A C 1
ATOM 762 O O . GLU A 1 96 ? 1.013 -3.870 -9.038 1.00 93.94 96 GLU A O 1
ATOM 767 N N . ARG A 1 97 ? 2.769 -2.637 -8.355 1.00 84.69 97 ARG A N 1
ATOM 768 C CA . ARG A 1 97 ? 3.389 -2.526 -9.687 1.00 84.69 97 ARG A CA 1
ATOM 769 C C . ARG A 1 97 ? 3.646 -3.895 -10.310 1.00 84.69 97 ARG A C 1
ATOM 771 O O . ARG A 1 97 ? 3.305 -4.113 -11.463 1.00 84.69 97 ARG A O 1
ATOM 778 N N . SER A 1 98 ? 4.189 -4.839 -9.541 1.00 88.50 98 SER A N 1
ATOM 779 C CA . SER A 1 98 ? 4.379 -6.220 -10.002 1.00 88.50 98 SER A CA 1
ATOM 780 C C . SER A 1 98 ? 3.068 -6.864 -10.467 1.00 88.50 98 SER A C 1
ATOM 782 O O . SER A 1 98 ? 3.040 -7.519 -11.507 1.00 88.50 98 SER A O 1
ATOM 784 N N . LEU A 1 99 ? 1.980 -6.664 -9.717 1.00 89.19 99 LEU A N 1
ATOM 785 C CA . LEU A 1 99 ? 0.672 -7.243 -10.022 1.00 89.19 99 LEU A CA 1
ATOM 786 C C . LEU A 1 99 ? -0.026 -6.589 -11.219 1.00 89.19 99 LEU A C 1
ATOM 788 O O . LEU A 1 99 ? -0.826 -7.276 -11.854 1.00 89.19 99 LEU A O 1
ATOM 792 N N . THR A 1 100 ? 0.261 -5.317 -11.512 1.00 86.44 100 THR A N 1
ATOM 793 C CA . THR A 1 100 ? -0.206 -4.634 -12.730 1.00 86.44 100 THR A CA 1
ATOM 794 C C . THR A 1 100 ? 0.381 -5.285 -13.976 1.00 86.44 100 THR A C 1
ATOM 796 O O . THR A 1 100 ? -0.356 -5.563 -14.915 1.00 86.44 100 THR A O 1
ATOM 799 N N . GLU A 1 101 ? 1.681 -5.588 -13.955 1.00 79.88 101 GLU A N 1
ATOM 800 C CA . GLU A 1 101 ? 2.375 -6.181 -15.105 1.00 79.88 101 GLU A CA 1
ATOM 801 C C . GLU A 1 101 ? 2.099 -7.683 -15.245 1.00 79.88 101 GLU A C 1
ATOM 803 O O . GLU A 1 101 ? 1.871 -8.194 -16.339 1.00 79.88 101 GLU A O 1
ATOM 808 N N . HIS A 1 102 ? 2.118 -8.427 -14.132 1.00 84.06 102 HIS A N 1
ATOM 809 C CA . HIS A 1 102 ? 1.797 -9.851 -14.132 1.00 84.06 102 HIS A CA 1
ATOM 810 C C . HIS A 1 102 ? 1.317 -10.317 -12.755 1.00 84.06 102 HIS A C 1
ATOM 812 O O . HIS A 1 102 ? 2.091 -10.574 -11.824 1.00 84.06 102 HIS A O 1
ATOM 818 N N . ARG A 1 103 ? 0.003 -10.507 -12.639 1.00 88.75 103 ARG A N 1
ATOM 819 C CA . ARG A 1 103 ? -0.639 -10.962 -11.406 1.00 88.75 103 ARG A CA 1
ATOM 820 C C . ARG A 1 103 ? -0.246 -12.401 -11.064 1.00 88.75 103 ARG A C 1
ATOM 822 O O . ARG A 1 103 ? -0.537 -13.329 -11.812 1.00 88.75 103 ARG A O 1
ATOM 829 N N . THR A 1 104 ? 0.338 -12.609 -9.882 1.00 91.69 104 THR A N 1
ATOM 830 C CA . THR A 1 104 ? 0.598 -13.952 -9.334 1.00 91.69 104 THR A CA 1
ATOM 831 C C . THR A 1 104 ? 0.013 -14.107 -7.928 1.00 91.69 104 THR A C 1
ATOM 833 O O . THR A 1 104 ? -0.032 -13.126 -7.177 1.00 91.69 104 THR A O 1
ATOM 836 N N . PRO A 1 105 ? -0.414 -15.324 -7.529 1.00 95.31 105 PRO A N 1
ATOM 837 C CA . PRO A 1 105 ? -0.878 -15.579 -6.165 1.00 95.31 105 PRO A CA 1
ATOM 838 C C . PRO A 1 105 ? 0.183 -15.276 -5.099 1.00 95.31 105 PRO A C 1
ATOM 840 O O . PRO A 1 105 ? -0.151 -14.744 -4.044 1.00 95.31 105 PRO A O 1
ATOM 843 N N . GLU A 1 106 ? 1.457 -15.563 -5.385 1.00 93.94 106 GLU A N 1
ATOM 844 C CA . GLU A 1 106 ? 2.569 -15.319 -4.459 1.00 93.94 106 GLU A CA 1
ATOM 845 C C . GLU A 1 106 ? 2.756 -13.820 -4.181 1.00 93.94 106 GLU A C 1
ATOM 847 O O . GLU A 1 106 ? 2.794 -13.402 -3.024 1.00 93.94 106 GLU A O 1
ATOM 852 N N . THR A 1 107 ? 2.830 -12.992 -5.230 1.00 93.12 107 THR A N 1
ATOM 853 C CA . THR A 1 107 ? 2.964 -11.535 -5.079 1.00 93.12 107 THR A CA 1
ATOM 854 C C . THR A 1 107 ? 1.743 -10.943 -4.371 1.00 93.12 107 THR A C 1
ATOM 856 O O . THR A 1 107 ? 1.891 -10.072 -3.516 1.00 93.12 107 THR A O 1
ATOM 859 N N . LEU A 1 108 ? 0.536 -11.441 -4.669 1.00 96.88 108 LEU A N 1
ATOM 860 C CA . LEU A 1 108 ? -0.691 -10.990 -4.009 1.00 96.88 108 LEU A CA 1
ATOM 861 C C . LEU A 1 108 ? -0.701 -11.322 -2.512 1.00 96.88 108 LEU A C 1
ATOM 863 O O . LEU A 1 108 ? -1.154 -10.507 -1.712 1.00 96.88 108 LEU A O 1
ATOM 867 N N . ALA A 1 109 ? -0.213 -12.503 -2.126 1.00 97.94 109 ALA A N 1
ATOM 868 C CA . ALA A 1 109 ? -0.106 -12.887 -0.722 1.00 97.94 109 ALA A CA 1
ATOM 869 C C . ALA A 1 109 ? 0.832 -11.941 0.042 1.00 97.94 109 ALA A C 1
ATOM 871 O O . ALA A 1 109 ? 0.458 -11.444 1.102 1.00 97.94 109 ALA A O 1
ATOM 872 N N . LYS A 1 110 ? 1.993 -11.615 -0.542 1.00 96.75 110 LYS A N 1
ATOM 873 C CA . LYS A 1 110 ? 2.943 -10.651 0.037 1.00 96.75 110 LYS A CA 1
ATOM 874 C C . LYS A 1 110 ? 2.365 -9.240 0.132 1.00 96.75 110 LYS A C 1
ATOM 876 O O . LYS A 1 110 ? 2.626 -8.553 1.112 1.00 96.75 110 LYS A O 1
ATOM 881 N N . LEU A 1 111 ? 1.577 -8.805 -0.858 1.00 97.81 111 LEU A N 1
ATOM 882 C CA . LEU A 1 111 ? 0.907 -7.500 -0.811 1.00 97.81 111 LEU A CA 1
ATOM 883 C C . LEU A 1 111 ? -0.045 -7.432 0.387 1.00 97.81 111 LEU A C 1
ATOM 885 O O . LEU A 1 111 ? 0.073 -6.533 1.213 1.00 97.81 111 LEU A O 1
ATOM 889 N N . LYS A 1 112 ? -0.916 -8.439 0.531 1.00 98.00 112 LYS A N 1
ATOM 890 C CA . LYS A 1 112 ? -1.860 -8.524 1.655 1.00 98.00 112 LYS A CA 1
ATOM 891 C C . LYS A 1 112 ? -1.158 -8.597 3.009 1.00 98.00 112 LYS A C 1
ATOM 893 O O . LYS A 1 112 ? -1.652 -8.051 3.992 1.00 98.00 112 LYS A O 1
ATOM 898 N N . GLU A 1 113 ? -0.031 -9.299 3.079 1.00 97.25 113 GLU A N 1
ATOM 899 C CA . GLU A 1 113 ? 0.802 -9.351 4.279 1.00 97.25 113 GLU A CA 1
ATOM 900 C C . GLU A 1 113 ? 1.353 -7.964 4.632 1.00 97.25 113 GLU A C 1
ATOM 902 O O . GLU A 1 113 ? 1.181 -7.518 5.765 1.00 97.25 113 GLU A O 1
ATOM 907 N N . ALA A 1 114 ? 1.937 -7.257 3.659 1.00 97.12 114 ALA A N 1
ATOM 908 C CA . ALA A 1 114 ? 2.475 -5.911 3.844 1.00 97.12 114 ALA A CA 1
ATOM 909 C C . ALA A 1 114 ? 1.400 -4.917 4.316 1.00 97.12 114 ALA A C 1
ATOM 911 O O . ALA A 1 114 ? 1.609 -4.201 5.294 1.00 97.12 114 ALA A O 1
ATOM 912 N N . GLU A 1 115 ? 0.231 -4.914 3.666 1.00 97.81 115 GLU A N 1
ATOM 913 C CA . GLU A 1 115 ? -0.918 -4.078 4.039 1.00 97.81 115 GLU A CA 1
ATOM 914 C C . GLU A 1 115 ? -1.398 -4.376 5.461 1.00 97.81 115 GLU A C 1
ATOM 916 O O . GLU A 1 115 ? -1.644 -3.459 6.243 1.00 97.81 115 GLU A O 1
ATOM 921 N N . LYS A 1 116 ? -1.500 -5.662 5.821 1.00 97.62 116 LYS A N 1
ATOM 922 C CA . LYS A 1 116 ? -1.937 -6.084 7.153 1.00 97.62 116 LYS A CA 1
ATOM 923 C C . LYS A 1 116 ? -0.959 -5.642 8.238 1.00 97.62 116 LYS A C 1
ATOM 925 O O . LYS A 1 116 ? -1.402 -5.159 9.277 1.00 97.62 116 LYS A O 1
ATOM 930 N N . ILE A 1 117 ? 0.344 -5.837 8.025 1.00 96.38 117 ILE A N 1
ATOM 931 C CA . ILE A 1 117 ? 1.367 -5.452 9.005 1.00 96.38 117 ILE A CA 1
ATOM 932 C C . ILE A 1 117 ? 1.361 -3.936 9.183 1.00 96.38 117 ILE A C 1
ATOM 934 O O . ILE A 1 117 ? 1.244 -3.469 10.314 1.00 96.38 117 ILE A O 1
ATOM 938 N N . LYS A 1 118 ? 1.387 -3.181 8.079 1.00 96.38 118 LYS A N 1
ATOM 939 C CA . LYS A 1 118 ? 1.324 -1.719 8.110 1.00 96.38 118 LYS A CA 1
ATOM 940 C C . LYS A 1 118 ? 0.090 -1.221 8.864 1.00 96.38 118 LYS A C 1
ATOM 942 O O . LYS A 1 118 ? 0.221 -0.420 9.784 1.00 96.38 118 LYS A O 1
ATOM 947 N N . ALA A 1 119 ? -1.093 -1.731 8.521 1.00 95.44 119 ALA A N 1
ATOM 948 C CA . ALA A 1 119 ? -2.337 -1.324 9.167 1.00 95.44 119 ALA A CA 1
ATOM 949 C C . ALA A 1 119 ? -2.341 -1.639 10.673 1.00 95.44 119 ALA A C 1
ATOM 951 O O . ALA A 1 119 ? -2.862 -0.860 11.467 1.00 95.44 119 ALA A O 1
ATOM 952 N N . GLU A 1 120 ? -1.756 -2.765 11.089 1.00 94.69 120 GLU A N 1
ATOM 953 C CA . GLU A 1 120 ? -1.650 -3.123 12.504 1.00 94.69 120 GLU A CA 1
ATOM 954 C C . GLU A 1 120 ? -0.642 -2.241 13.256 1.00 94.69 120 GLU A C 1
ATOM 956 O O . GLU A 1 120 ? -0.906 -1.859 14.398 1.00 94.69 120 GLU A O 1
ATOM 961 N N . GLU A 1 121 ? 0.488 -1.887 12.640 1.00 94.88 121 GLU A N 1
ATOM 962 C CA . GLU A 1 121 ? 1.452 -0.945 13.218 1.00 94.88 121 GLU A CA 1
ATOM 963 C C . GLU A 1 121 ? 0.857 0.459 13.356 1.00 94.88 121 GLU A C 1
ATOM 965 O O . GLU A 1 121 ? 0.922 1.043 14.439 1.00 94.88 121 GLU A O 1
ATOM 970 N N . GLU A 1 122 ? 0.193 0.966 12.316 1.00 93.81 122 GLU A N 1
ATOM 971 C CA . GLU A 1 122 ? -0.524 2.244 12.355 1.00 93.81 122 GLU A CA 1
ATOM 972 C C . GLU A 1 122 ? -1.614 2.233 13.431 1.00 93.81 122 GLU A C 1
ATOM 974 O O . GLU A 1 122 ? -1.720 3.171 14.222 1.00 93.81 122 GLU A O 1
ATOM 979 N N . ARG A 1 123 ? -2.390 1.145 13.529 1.00 92.81 123 ARG A N 1
ATOM 980 C CA . ARG A 1 123 ? -3.422 0.987 14.562 1.00 92.81 123 ARG A CA 1
ATOM 981 C C . ARG A 1 123 ? -2.825 1.027 15.965 1.00 92.81 123 ARG A C 1
ATOM 983 O O . ARG A 1 123 ? -3.389 1.691 16.829 1.00 92.81 123 ARG A O 1
ATOM 990 N N . LYS A 1 124 ? -1.708 0.331 16.205 1.00 93.44 124 LYS A N 1
ATOM 991 C CA . LYS A 1 124 ? -1.004 0.345 17.500 1.00 93.44 124 LYS A CA 1
ATOM 992 C C . LYS A 1 124 ? -0.447 1.728 17.824 1.00 93.44 124 LYS A C 1
ATOM 994 O O . LYS A 1 124 ? -0.605 2.180 18.953 1.00 93.44 124 LYS A O 1
ATOM 999 N N . ALA A 1 125 ? 0.153 2.402 16.846 1.00 94.56 125 ALA A N 1
ATOM 1000 C CA . ALA A 1 125 ? 0.668 3.760 17.002 1.00 94.56 125 ALA A CA 1
ATOM 1001 C C . ALA A 1 125 ? -0.449 4.783 17.274 1.00 94.56 125 ALA A C 1
ATOM 1003 O O . ALA A 1 125 ? -0.214 5.806 17.913 1.00 94.56 125 ALA A O 1
ATOM 1004 N N . TYR A 1 126 ? -1.674 4.501 16.824 1.00 94.94 126 TYR A N 1
ATOM 1005 C CA . TYR A 1 126 ? -2.837 5.350 17.064 1.00 94.94 126 TYR A CA 1
ATOM 1006 C C . TYR A 1 126 ? -3.418 5.229 18.482 1.00 94.94 126 TYR A C 1
ATOM 1008 O O . TYR A 1 126 ? -4.204 6.087 18.892 1.00 94.94 126 TYR A O 1
ATOM 1016 N N . ILE A 1 127 ? -3.050 4.192 19.242 1.00 96.44 127 ILE A N 1
ATOM 1017 C CA . ILE A 1 127 ? -3.580 3.953 20.588 1.00 96.44 127 ILE A CA 1
ATOM 1018 C C . ILE A 1 127 ? -3.130 5.058 21.545 1.00 96.44 127 ILE A C 1
ATOM 1020 O O . ILE A 1 127 ? -1.941 5.286 21.750 1.00 96.44 127 ILE A O 1
ATOM 1024 N N . ASN A 1 128 ? -4.099 5.725 22.169 1.00 96.94 128 ASN A N 1
ATOM 1025 C CA . ASN A 1 128 ? -3.862 6.726 23.202 1.00 96.94 128 ASN A CA 1
ATOM 1026 C C . ASN A 1 128 ? -5.076 6.781 24.153 1.00 96.94 128 ASN A C 1
ATOM 1028 O O . ASN A 1 128 ? -6.107 7.357 23.790 1.00 96.94 128 ASN A O 1
ATOM 1032 N N . PRO A 1 129 ? -4.980 6.189 25.360 1.00 96.06 129 PRO A N 1
ATOM 1033 C CA . PRO A 1 129 ? -6.093 6.146 26.310 1.00 96.06 129 PRO A CA 1
ATOM 1034 C C . PRO A 1 129 ? -6.614 7.524 26.741 1.00 96.06 129 PRO A C 1
ATOM 1036 O O . PRO A 1 129 ? -7.823 7.701 26.855 1.00 96.06 129 PRO A O 1
ATOM 1039 N N . GLU A 1 130 ? -5.744 8.519 26.906 1.00 96.69 130 GLU A N 1
ATOM 1040 C CA . GLU A 1 130 ? -6.148 9.867 27.332 1.00 96.69 130 GLU A CA 1
ATOM 1041 C C . GLU A 1 130 ? -6.953 10.587 26.243 1.00 96.69 130 GLU A C 1
ATOM 1043 O O . GLU A 1 130 ? -8.020 11.146 26.503 1.00 96.69 130 GLU A O 1
ATOM 1048 N N . LEU A 1 131 ? -6.485 10.526 24.991 1.00 97.19 131 LEU A N 1
ATOM 1049 C CA . LEU A 1 131 ? -7.229 11.067 23.851 1.00 97.19 131 LEU A CA 1
ATOM 1050 C C . LEU A 1 131 ? -8.514 10.278 23.579 1.00 97.19 131 LEU A C 1
ATOM 1052 O O . LEU A 1 131 ? -9.499 10.863 23.120 1.00 97.19 131 LEU A O 1
ATOM 1056 N N . SER A 1 132 ? -8.531 8.976 23.886 1.00 97.44 132 SER A N 1
ATOM 1057 C CA . SER A 1 132 ? -9.760 8.182 23.875 1.00 97.44 132 SER A CA 1
ATOM 1058 C C . SER A 1 132 ? -10.775 8.731 24.872 1.00 97.44 132 SER A C 1
ATOM 1060 O O . SER A 1 132 ? -11.915 8.985 24.488 1.00 97.44 132 SER A O 1
ATOM 1062 N N . ASP A 1 133 ? -10.374 8.932 26.129 1.00 97.38 133 ASP A N 1
ATOM 1063 C CA . ASP A 1 133 ? -11.263 9.449 27.170 1.00 97.38 133 ASP A CA 1
ATOM 1064 C C . ASP A 1 133 ? -11.773 10.847 26.822 1.00 97.38 133 ASP A C 1
ATOM 1066 O O . ASP A 1 133 ? -12.974 11.096 26.918 1.00 97.38 133 ASP A O 1
ATOM 1070 N N . LYS A 1 134 ? -10.904 11.724 26.307 1.00 97.94 134 LYS A N 1
ATOM 1071 C CA . LYS A 1 134 ? -11.312 13.041 25.807 1.00 97.94 134 LYS A CA 1
ATOM 1072 C C . LYS A 1 134 ? -12.368 12.932 24.703 1.00 97.94 134 LYS A C 1
ATOM 1074 O O . LYS A 1 134 ? -13.425 13.551 24.806 1.00 97.94 134 LYS A O 1
ATOM 1079 N N . SER A 1 135 ? -12.118 12.106 23.686 1.00 97.75 135 SER A N 1
ATOM 1080 C CA . SER A 1 135 ? -13.068 11.891 22.584 1.00 97.75 135 SER A CA 1
ATOM 1081 C C . SER A 1 135 ? -14.391 11.316 23.099 1.00 97.75 135 SER A C 1
ATOM 1083 O O . SER A 1 135 ? -15.463 11.707 22.652 1.00 97.75 135 SER A O 1
ATOM 1085 N N . ARG A 1 136 ? -14.349 10.415 24.086 1.00 97.88 136 ARG A N 1
ATOM 1086 C CA . ARG A 1 136 ? -15.548 9.850 24.714 1.00 97.88 136 ARG A CA 1
ATOM 1087 C C . ARG A 1 136 ? -16.361 10.917 25.451 1.00 97.88 136 ARG A C 1
ATOM 1089 O O . ARG A 1 136 ? -17.583 10.911 25.333 1.00 97.88 136 ARG A O 1
ATOM 1096 N N . GLU A 1 137 ? -15.723 11.838 26.171 1.00 98.12 137 GLU A N 1
ATOM 1097 C CA . GLU A 1 137 ? -16.427 12.938 26.848 1.00 98.12 137 GLU A CA 1
ATOM 1098 C C . GLU A 1 137 ? -17.012 13.974 25.872 1.00 98.12 137 GLU A C 1
ATOM 1100 O O . GLU A 1 137 ? -18.125 14.468 26.081 1.00 98.12 137 GLU A O 1
ATOM 1105 N N . GLU A 1 138 ? -16.328 14.255 24.762 1.00 97.94 138 GLU A N 1
ATOM 1106 C CA . GLU A 1 138 ? -16.887 15.057 23.664 1.00 97.94 138 GLU A CA 1
ATOM 1107 C C . GLU A 1 138 ? -18.136 14.375 23.078 1.00 97.94 138 GLU A C 1
ATOM 1109 O O . GLU A 1 138 ? -19.189 15.001 22.945 1.00 97.94 138 GLU A O 1
ATOM 1114 N N . GLY A 1 139 ? -18.072 13.058 22.847 1.00 97.75 139 GLY A N 1
ATOM 1115 C CA . GLY A 1 139 ? -19.222 12.255 22.427 1.00 97.75 139 GLY A CA 1
ATOM 1116 C C . GLY A 1 139 ? -20.379 12.285 23.429 1.00 97.75 139 GLY A C 1
ATOM 1117 O O . GLY A 1 139 ? -21.532 12.445 23.025 1.00 97.75 139 GLY A O 1
ATOM 1118 N N . ASN A 1 140 ? -20.087 12.205 24.733 1.00 97.94 140 ASN A N 1
ATOM 1119 C CA . ASN A 1 140 ? -21.084 12.338 25.802 1.00 97.94 140 ASN A CA 1
ATOM 1120 C C . ASN A 1 140 ? -21.769 13.709 25.758 1.00 97.94 140 ASN A C 1
ATOM 1122 O O . ASN A 1 140 ? -22.977 13.809 25.977 1.00 97.94 140 ASN A O 1
ATOM 1126 N N . THR A 1 141 ? -21.007 14.762 25.467 1.00 98.25 141 THR A N 1
ATOM 1127 C CA . THR A 1 141 ? -21.519 16.130 25.347 1.00 98.25 141 THR A CA 1
ATOM 1128 C C . THR A 1 141 ? -22.449 16.261 24.142 1.00 98.25 141 THR A C 1
ATOM 1130 O O . THR A 1 141 ? -23.584 16.708 24.298 1.00 98.25 141 THR A O 1
ATOM 1133 N N . CYS A 1 142 ? -22.035 15.780 22.965 1.00 97.12 142 CYS A N 1
ATOM 1134 C CA . CYS A 1 142 ? -22.889 15.743 21.772 1.00 97.12 142 CYS A CA 1
ATOM 1135 C C . CYS A 1 142 ? -24.172 14.936 22.011 1.00 97.12 142 CYS A C 1
ATOM 1137 O O . CYS A 1 142 ? -25.259 15.389 21.660 1.00 97.12 142 CYS A O 1
ATOM 1139 N N . PHE A 1 143 ? -24.063 13.778 22.671 1.00 96.81 143 PHE A N 1
ATOM 1140 C CA . PHE A 1 143 ? -25.209 12.928 22.987 1.00 96.81 143 PHE A CA 1
ATOM 1141 C C . PHE A 1 143 ? -26.228 13.642 23.884 1.00 96.81 143 PHE A C 1
ATOM 1143 O O . PHE A 1 143 ? -27.426 13.588 23.615 1.00 96.81 143 PHE A O 1
ATOM 1150 N N . LYS A 1 144 ? -25.764 14.345 24.927 1.00 96.75 144 LYS A N 1
ATOM 1151 C CA . LYS A 1 144 ? -26.628 15.156 25.804 1.00 96.75 144 LYS A CA 1
ATOM 1152 C C . LYS A 1 144 ? -27.315 16.293 25.048 1.00 96.75 144 LYS A C 1
ATOM 1154 O O . LYS A 1 144 ? -28.463 16.603 25.345 1.00 96.75 144 LYS A O 1
ATOM 1159 N N . ASN A 1 145 ? -26.636 16.863 24.055 1.00 96.12 145 ASN A N 1
ATOM 1160 C CA . ASN A 1 145 ? -27.173 17.921 23.201 1.00 96.12 145 ASN A CA 1
ATOM 1161 C C . ASN A 1 145 ? -28.108 17.397 22.092 1.00 96.12 145 ASN A C 1
ATOM 1163 O O . ASN A 1 145 ? -28.609 18.189 21.300 1.00 96.12 145 ASN A O 1
ATOM 1167 N N . GLY A 1 146 ? -28.335 16.081 22.006 1.00 94.94 146 GLY A N 1
ATOM 1168 C CA . GLY A 1 146 ? -29.156 15.461 20.963 1.00 94.94 146 GLY A CA 1
ATOM 1169 C C . GLY A 1 146 ? -28.468 15.330 19.599 1.00 94.94 146 GLY A C 1
ATOM 1170 O O . GLY A 1 146 ? -29.069 14.802 18.666 1.00 94.94 146 GLY A O 1
ATOM 1171 N N . ASP A 1 147 ? -27.203 15.746 19.470 1.00 96.12 147 ASP A N 1
ATOM 1172 C CA . ASP A 1 147 ? -26.405 15.543 18.257 1.00 96.12 147 ASP A CA 1
ATOM 1173 C C . ASP A 1 147 ? -25.808 14.129 18.245 1.00 96.12 147 ASP A C 1
ATOM 1175 O O . ASP A 1 147 ? -24.621 13.886 18.494 1.00 96.12 147 ASP A O 1
ATOM 1179 N N . PHE A 1 148 ? -26.677 13.158 17.978 1.00 95.12 148 PHE A N 1
ATOM 1180 C CA . PHE A 1 148 ? -26.314 11.747 17.987 1.00 95.12 148 PHE A CA 1
ATOM 1181 C C . PHE A 1 148 ? -25.362 11.374 16.840 1.00 95.12 148 PHE A C 1
ATOM 1183 O O . PHE A 1 148 ? -24.530 10.483 17.006 1.00 95.12 148 PHE A O 1
ATOM 1190 N N . ALA A 1 149 ? -25.424 12.065 15.696 1.00 95.38 149 ALA A N 1
ATOM 1191 C CA . ALA A 1 149 ? -24.546 11.797 14.557 1.00 95.38 149 ALA A CA 1
ATOM 1192 C C . ALA A 1 149 ? -23.090 12.174 14.869 1.00 95.38 149 ALA A C 1
ATOM 1194 O O . ALA A 1 149 ? -22.171 11.393 14.602 1.00 95.38 149 ALA A O 1
ATOM 1195 N N . THR A 1 150 ? -22.865 13.339 15.480 1.00 96.06 150 THR A N 1
ATOM 1196 C CA . THR A 1 150 ? -21.523 13.749 15.912 1.00 96.06 150 THR A CA 1
ATOM 1197 C C . THR A 1 150 ? -21.054 12.930 17.113 1.00 96.06 150 THR A C 1
ATOM 1199 O O . THR A 1 150 ? -19.888 12.531 17.155 1.00 96.06 150 THR A O 1
ATOM 1202 N N . ALA A 1 151 ? -21.958 12.548 18.024 1.00 97.50 151 ALA A N 1
ATOM 1203 C CA . ALA A 1 151 ? -21.632 11.627 19.114 1.00 97.50 151 ALA A CA 1
ATOM 1204 C C . ALA A 1 151 ? -21.068 10.288 18.595 1.00 97.50 151 ALA A C 1
ATOM 1206 O O . ALA A 1 151 ? -20.028 9.830 19.069 1.00 97.50 151 ALA A O 1
ATOM 1207 N N . VAL A 1 152 ? -21.678 9.690 17.560 1.00 97.50 152 VAL A N 1
ATOM 1208 C CA . VAL A 1 152 ? -21.166 8.462 16.916 1.00 97.50 152 VAL A CA 1
ATOM 1209 C C . VAL A 1 152 ? -19.744 8.644 16.380 1.00 97.50 152 VAL A C 1
ATOM 1211 O O . VAL A 1 152 ? -18.928 7.724 16.512 1.00 97.50 152 VAL A O 1
ATOM 1214 N N . LYS A 1 153 ? -19.419 9.810 15.801 1.00 97.38 153 LYS A N 1
ATOM 1215 C CA . LYS A 1 153 ? -18.062 10.112 15.312 1.00 97.38 153 LYS A CA 1
ATOM 1216 C C . LYS A 1 153 ? -17.055 10.127 16.462 1.00 97.38 153 LYS A C 1
ATOM 1218 O O . LYS A 1 153 ? -16.056 9.415 16.388 1.00 97.38 153 LYS A O 1
ATOM 1223 N N . HIS A 1 154 ? -17.355 10.848 17.541 1.00 98.25 154 HIS A N 1
ATOM 1224 C CA . HIS A 1 154 ? -16.491 10.933 18.721 1.00 98.25 154 HIS A CA 1
ATOM 1225 C C . HIS A 1 154 ? -16.302 9.582 19.427 1.00 98.25 154 HIS A C 1
ATOM 1227 O O . HIS A 1 154 ? -15.178 9.213 19.766 1.00 98.25 154 HIS A O 1
ATOM 1233 N N . TYR A 1 155 ? -17.360 8.779 19.581 1.00 98.12 155 TYR A N 1
ATOM 1234 C CA . TYR A 1 155 ? -17.215 7.435 20.149 1.00 98.12 155 TYR A CA 1
ATOM 1235 C C . TYR A 1 155 ? -16.454 6.482 19.225 1.00 98.12 155 TYR A C 1
ATOM 1237 O O . TYR A 1 155 ? -15.712 5.628 19.700 1.00 98.12 155 TYR A O 1
ATOM 1245 N N . THR A 1 156 ? -16.596 6.623 17.905 1.00 97.69 156 THR A N 1
ATOM 1246 C CA . THR A 1 156 ? -15.793 5.850 16.946 1.00 97.69 156 THR A CA 1
ATOM 1247 C C . THR A 1 156 ? -14.316 6.208 17.047 1.00 97.69 156 THR A C 1
ATOM 1249 O O . THR A 1 156 ? -13.478 5.310 17.003 1.00 97.69 156 THR A O 1
ATOM 1252 N N . GLU A 1 157 ? -13.994 7.488 17.224 1.00 97.69 157 GLU A N 1
ATOM 1253 C CA . GLU A 1 157 ? -12.623 7.930 17.466 1.00 97.69 157 GLU A CA 1
ATOM 1254 C C . GLU A 1 157 ? -12.083 7.386 18.793 1.00 97.69 157 GLU A C 1
ATOM 1256 O O . GLU A 1 157 ? -11.008 6.792 18.814 1.00 97.69 157 GLU A O 1
ATOM 1261 N N . SER A 1 158 ? -12.866 7.459 19.874 1.00 97.44 158 SER A N 1
ATOM 1262 C CA . SER A 1 158 ? -12.507 6.840 21.157 1.00 97.44 158 SER A CA 1
ATOM 1263 C C . SER A 1 158 ? -12.189 5.347 21.007 1.00 97.44 158 SER A C 1
ATOM 1265 O O . SER A 1 158 ? -11.139 4.903 21.460 1.00 97.44 158 SER A O 1
ATOM 1267 N N . ILE A 1 159 ? -13.011 4.584 20.279 1.00 97.12 159 ILE A N 1
ATOM 1268 C CA . ILE A 1 159 ? -12.761 3.157 20.013 1.00 97.12 159 ILE A CA 1
ATOM 1269 C C . ILE A 1 159 ? -11.453 2.938 19.244 1.00 97.12 159 ILE A C 1
ATOM 1271 O O . ILE A 1 159 ? -10.720 2.001 19.547 1.00 97.12 159 ILE A O 1
ATOM 1275 N N . LYS A 1 160 ?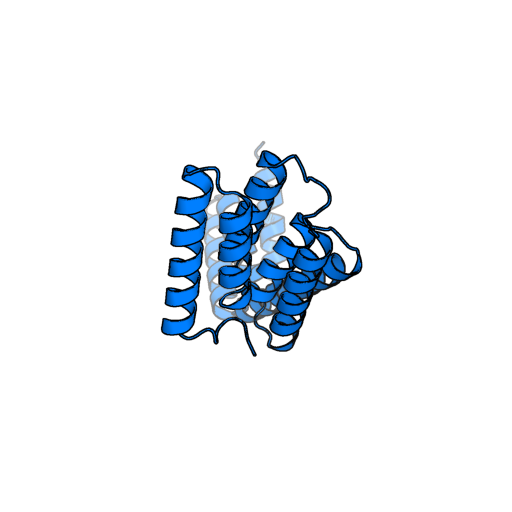 -11.128 3.779 18.254 1.00 96.06 160 LYS A N 1
ATOM 1276 C CA . LYS A 1 160 ? -9.855 3.661 17.522 1.00 96.06 160 LYS A CA 1
ATOM 1277 C C . LYS A 1 160 ? -8.652 3.893 18.435 1.00 96.06 160 LYS A C 1
ATOM 1279 O O . LYS A 1 160 ? -7.643 3.212 18.281 1.00 96.06 160 LYS A O 1
ATOM 1284 N N . ARG A 1 161 ? -8.766 4.838 19.371 1.00 97.06 161 ARG A N 1
ATOM 1285 C CA . ARG A 1 161 ? -7.717 5.210 20.332 1.00 97.06 161 ARG A CA 1
ATOM 1286 C C . ARG A 1 161 ? -7.599 4.244 21.504 1.00 97.06 161 ARG A C 1
ATOM 1288 O O . ARG A 1 161 ? -6.510 4.095 22.048 1.00 97.06 161 ARG A O 1
ATOM 1295 N N . ASN A 1 162 ? -8.692 3.601 21.902 1.00 96.62 162 ASN A N 1
ATOM 1296 C CA . ASN A 1 162 ? -8.709 2.573 22.932 1.00 96.62 162 ASN A CA 1
ATOM 1297 C C . ASN A 1 162 ? -9.748 1.477 22.614 1.00 96.62 162 ASN A C 1
ATOM 1299 O O . ASN A 1 162 ? -10.870 1.501 23.126 1.00 96.62 162 ASN A O 1
ATOM 1303 N N . PRO A 1 163 ? -9.377 0.476 21.794 1.00 95.44 163 PRO A N 1
ATOM 1304 C CA . PRO A 1 163 ? -10.286 -0.586 21.378 1.00 95.44 163 PRO A CA 1
ATOM 1305 C C . PRO A 1 163 ? -10.756 -1.510 22.503 1.00 95.44 1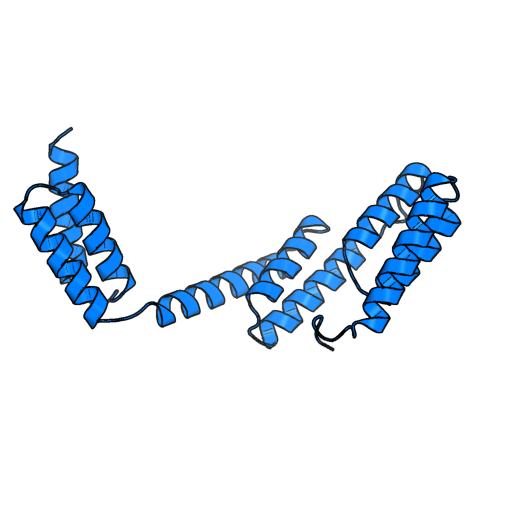63 PRO A C 1
ATOM 1307 O O . PRO A 1 163 ? -11.682 -2.284 22.266 1.00 95.44 163 PRO A O 1
ATOM 1310 N N . SER A 1 164 ? -10.125 -1.473 23.682 1.00 94.69 164 SER A N 1
ATOM 1311 C CA . SER A 1 164 ? -10.492 -2.304 24.832 1.00 94.69 164 SER A CA 1
ATOM 1312 C C . SER A 1 164 ? -11.451 -1.618 25.808 1.00 94.69 164 SER A C 1
ATOM 1314 O O . SER A 1 164 ? -11.902 -2.282 26.736 1.00 94.69 164 SER A O 1
ATOM 1316 N N . ASP A 1 165 ? -11.797 -0.336 25.617 1.00 94.38 165 ASP A N 1
ATOM 1317 C CA . ASP A 1 165 ? -12.778 0.351 26.468 1.00 94.38 165 ASP A CA 1
ATOM 1318 C C . ASP A 1 165 ? -14.220 -0.012 26.057 1.00 94.38 165 ASP A C 1
ATOM 1320 O O . ASP A 1 165 ? -14.714 0.494 25.043 1.00 94.38 165 ASP A O 1
ATOM 1324 N N . PRO A 1 166 ? -14.956 -0.830 26.840 1.00 95.62 166 PRO A N 1
ATOM 1325 C CA . PRO A 1 166 ? -16.317 -1.231 26.490 1.00 95.62 166 PRO A CA 1
ATOM 1326 C C . PRO A 1 166 ? -17.309 -0.058 26.513 1.00 95.62 166 PRO A C 1
ATOM 1328 O O . PRO A 1 166 ? -18.331 -0.107 25.827 1.00 95.62 166 PRO A O 1
ATOM 1331 N N . ARG A 1 167 ? -17.023 1.018 27.263 1.00 96.25 167 ARG A N 1
ATOM 1332 C CA . ARG A 1 167 ? -17.935 2.165 27.418 1.00 96.25 167 ARG A CA 1
ATOM 1333 C C . ARG A 1 167 ? -18.158 2.872 26.086 1.00 96.25 167 ARG A C 1
ATOM 1335 O O . ARG A 1 167 ? -19.289 3.219 25.758 1.00 96.25 167 ARG A O 1
ATOM 1342 N N . ALA A 1 168 ? -17.101 3.038 25.292 1.00 95.88 168 ALA A N 1
ATOM 1343 C CA . ALA A 1 168 ? -17.186 3.700 23.995 1.00 95.88 168 ALA A CA 1
ATOM 1344 C C . ALA A 1 168 ? -18.067 2.916 22.999 1.00 95.88 168 ALA A C 1
ATOM 1346 O O . ALA A 1 168 ? -18.840 3.521 22.254 1.00 95.88 168 ALA A O 1
ATOM 1347 N N . TYR A 1 169 ? -18.035 1.577 23.033 1.00 97.12 169 TYR A N 1
ATOM 1348 C CA . TYR A 1 169 ? -18.919 0.737 22.213 1.00 97.12 169 TYR A CA 1
ATOM 1349 C C . TYR A 1 169 ? -20.381 0.866 22.631 1.00 97.12 169 TYR A C 1
ATOM 1351 O O . TYR A 1 169 ? -21.237 1.081 21.770 1.00 97.12 169 TYR A O 1
ATOM 1359 N N . THR A 1 170 ? -20.661 0.786 23.933 1.00 97.31 170 THR A N 1
ATOM 1360 C CA . THR A 1 170 ? -22.018 0.938 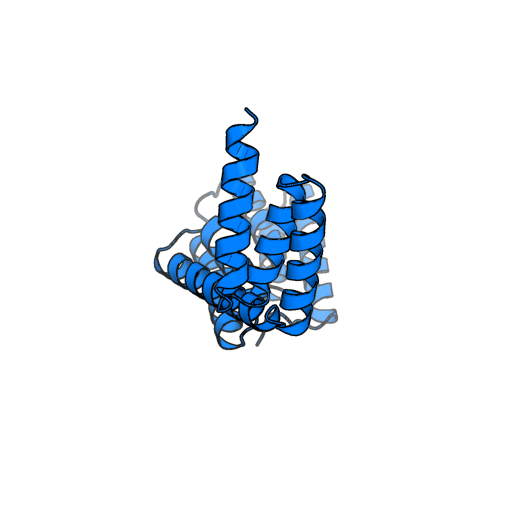24.475 1.00 97.31 170 THR A CA 1
ATOM 1361 C C . THR A 1 170 ? -22.592 2.315 24.140 1.00 97.31 170 THR A C 1
ATOM 1363 O O . THR A 1 170 ? -23.711 2.414 23.634 1.00 97.31 170 THR A O 1
ATOM 1366 N N . ASN A 1 171 ? -21.808 3.380 24.321 1.00 96.69 171 ASN A N 1
ATOM 1367 C CA . ASN A 1 171 ? -22.253 4.742 24.037 1.00 96.69 171 ASN A CA 1
ATOM 1368 C C . ASN A 1 171 ? -22.487 4.978 22.535 1.00 96.69 171 ASN A C 1
ATOM 1370 O O . ASN A 1 171 ? -23.471 5.619 22.145 1.00 96.69 171 ASN A O 1
ATOM 1374 N N . ARG A 1 172 ? -21.637 4.410 21.666 1.00 97.38 172 ARG A N 1
ATOM 1375 C CA . ARG A 1 172 ? -21.849 4.449 20.212 1.00 97.38 172 ARG A CA 1
ATOM 1376 C C . ARG A 1 172 ? -23.113 3.699 19.803 1.00 97.38 172 ARG A C 1
ATOM 1378 O O . ARG A 1 172 ? -23.871 4.210 18.983 1.00 97.38 172 ARG A O 1
ATOM 1385 N N . ALA A 1 173 ? -23.353 2.514 20.367 1.00 96.19 173 ALA A N 1
ATOM 1386 C CA . ALA A 1 173 ? -24.555 1.730 20.095 1.00 96.19 173 ALA A CA 1
ATOM 1387 C C . ALA A 1 173 ? -25.824 2.498 20.493 1.00 96.19 173 ALA A C 1
ATOM 1389 O O . ALA A 1 173 ? -26.734 2.625 19.679 1.00 96.19 173 ALA A O 1
ATOM 1390 N N . ALA A 1 174 ? -25.844 3.103 21.686 1.00 95.44 174 ALA A N 1
ATOM 1391 C CA . ALA A 1 174 ? -26.953 3.947 22.130 1.00 95.44 174 ALA A CA 1
ATOM 1392 C C . ALA A 1 174 ? -27.202 5.135 21.182 1.00 95.44 174 ALA A C 1
ATOM 1394 O O . ALA A 1 174 ? -28.349 5.446 20.865 1.00 95.44 174 ALA A O 1
ATOM 1395 N N . SER A 1 175 ? -26.133 5.768 20.690 1.00 94.81 175 SER A N 1
ATOM 1396 C CA . SER A 1 175 ? -26.223 6.879 19.732 1.00 94.81 175 SER A CA 1
ATOM 1397 C C . SER A 1 175 ? -26.781 6.436 18.379 1.00 94.81 175 SER A C 1
ATOM 1399 O O . SER A 1 175 ? -27.654 7.107 17.838 1.00 94.81 175 SER A O 1
ATOM 1401 N N . ASN A 1 176 ? -26.347 5.279 17.866 1.00 93.25 176 ASN A N 1
ATOM 1402 C CA . ASN A 1 176 ? -26.867 4.699 16.623 1.00 93.25 176 ASN A CA 1
ATOM 1403 C C . ASN A 1 176 ? -28.361 4.348 16.715 1.00 93.25 176 ASN A C 1
ATOM 1405 O O . ASN A 1 176 ? -29.113 4.569 15.767 1.00 93.25 176 ASN A O 1
ATOM 1409 N N . SER A 1 177 ? -28.821 3.831 17.857 1.00 93.75 177 SER A N 1
ATOM 1410 C CA . SER A 1 177 ? -30.251 3.567 18.066 1.00 93.75 177 SER A CA 1
ATOM 1411 C C . SER A 1 177 ? -31.079 4.857 18.053 1.00 93.75 177 SER A C 1
ATOM 1413 O O . SER A 1 177 ? -32.233 4.854 17.631 1.00 93.75 177 SER A O 1
ATOM 1415 N N . LYS A 1 178 ? -30.496 5.978 18.495 1.00 89.81 178 LYS A N 1
ATOM 1416 C CA . LYS A 1 178 ? -31.153 7.290 18.492 1.00 89.81 178 LYS A CA 1
ATOM 1417 C C . LYS A 1 178 ? -31.141 7.975 17.127 1.00 89.81 178 LYS A C 1
ATOM 1419 O O . LYS A 1 178 ? -32.123 8.635 16.827 1.00 89.81 178 LYS A O 1
ATOM 1424 N N . THR A 1 179 ? -30.104 7.802 16.303 1.00 82.69 179 THR A N 1
ATOM 1425 C CA . THR A 1 179 ? -30.076 8.321 14.918 1.00 82.69 179 THR A CA 1
ATOM 1426 C C . THR A 1 179 ? -30.987 7.552 13.966 1.00 82.69 179 THR A C 1
ATOM 1428 O O . THR A 1 179 ? -31.500 8.130 13.017 1.00 82.69 179 THR A O 1
ATOM 1431 N N . THR A 1 180 ? -31.179 6.251 14.191 1.00 75.62 180 THR A N 1
ATOM 1432 C CA . THR A 1 180 ? -32.054 5.407 13.357 1.00 75.62 180 THR A CA 1
ATOM 1433 C C . THR A 1 180 ? -33.535 5.549 13.701 1.00 75.62 180 THR A C 1
ATOM 1435 O O . THR A 1 180 ? -34.370 5.316 12.839 1.00 75.62 180 THR A O 1
ATOM 1438 N N . SER A 1 181 ? -33.868 5.968 14.926 1.00 62.88 181 SER A N 1
ATOM 1439 C CA . SER A 1 181 ? -35.258 6.204 15.358 1.00 62.88 181 SER A CA 1
ATOM 1440 C C . SER A 1 181 ? -35.830 7.560 14.911 1.00 62.88 181 SER A C 1
ATOM 1442 O O . SER A 1 181 ? -36.977 7.864 15.227 1.00 62.88 181 SER A O 1
ATOM 1444 N N . THR A 1 182 ? -35.035 8.400 14.244 1.00 55.66 182 THR A N 1
ATOM 1445 C CA . THR A 1 182 ? -35.415 9.745 13.767 1.00 55.66 182 THR A CA 1
ATOM 1446 C C . THR A 1 182 ? -35.633 9.829 12.251 1.00 55.66 182 THR A C 1
ATOM 1448 O O . THR A 1 182 ? -35.799 10.932 11.731 1.00 55.66 182 THR A O 1
ATOM 1451 N N . LEU A 1 183 ? -35.650 8.685 11.558 1.00 47.84 183 LEU A N 1
ATOM 1452 C CA . LEU A 1 183 ? -36.047 8.532 10.152 1.00 47.84 183 LEU A CA 1
ATOM 1453 C C . LEU A 1 183 ? -37.426 7.873 10.071 1.00 47.84 183 LEU A C 1
ATOM 1455 O O . LEU A 1 183 ? -38.205 8.287 9.187 1.00 47.84 183 LEU A O 1
#

InterPro domains:
  IPR011990 Tetratricopeptide-like helical domain superfamily [G3DSA:1.25.40.10] (11-65)
  IPR011990 Tetratricopeptide-like helical domain superfamily [G3DSA:1.25.40.10] (66-126)
  IPR011990 Tetratricopeptide-like helical domain superfamily [G3DSA:1.25.40.10] (132-182)
  IPR011990 Tetratricopeptide-like helical domain superfamily [SSF48452] (13-120)
  IPR011990 Tetratricopeptide-like helical domain superfamily [SSF48452] (132-178)
  IPR019734 Tetratricopeptide repeat [PF13181] (72-99)
  IPR019734 Tetratricopeptide repeat [PS50005] (14-47)
  IPR019734 Tetratricopeptide repeat [PS50005] (72-105)
  IPR019734 Tetratricopeptide repeat [PS50005] (132-165)
  IPR019734 Tetratricopeptide repeat [SM00028] (14-47)
  IPR019734 Tetratricopeptide repeat [SM00028] (72-105)
  IPR019734 Tetratricopeptide repeat [SM00028] (132-165)

Organism: Phakopsora pachyrhizi (NCBI:txid170000)

Radius of gyration: 25.7 Å; chains: 1; bounding box: 61×34×63 Å

pLDDT: mean 88.6, std 11.76, range [36.88, 98.25]